Protein AF-A0A523QXL8-F1 (afdb_monomer)

Solvent-accessible surface area (backbone atoms only — not comparable to full-atom values): 12161 Å² total; per-residue (Å²): 139,80,82,87,78,83,89,80,82,95,79,88,85,73,85,76,73,76,76,74,74,57,51,59,42,66,48,9,53,50,6,25,52,40,13,51,47,36,68,72,41,82,85,56,37,85,66,38,29,63,51,10,34,53,39,6,51,54,28,43,56,54,37,76,75,33,94,58,40,40,46,66,70,40,9,52,49,4,31,51,45,14,50,53,55,58,59,48,50,63,57,52,45,67,57,47,50,62,50,51,52,51,52,50,52,53,52,34,50,49,48,46,55,51,50,49,51,52,52,48,52,40,45,53,55,47,14,76,57,32,87,71,29,44,69,60,41,64,77,36,60,34,87,84,65,53,38,51,58,74,64,46,72,94,79,54,53,15,70,73,78,73,42,75,48,50,74,42,61,45,61,73,87,55,73,80,70,93,62,64,71,74,43,78,26,57,48,37,29,35,42,36,43,31,73,35,77,51,39,40,42,40,34,13,24,92,83,34,24,27,35,89,64,69,49,62,65,86,129

Mean predicted aligned error: 13.45 Å

Sequence (219 aa):
MGNEAVEKNPGEMESQSQTVKAKTSGLAIAGFVCGLIGFILPFPFIFLGPVAIILSIIALVQINKNENVKGLGFGIAGLILGCISFLMIPILAAIAIPNFISMRIRAKEASVKSDMHVVQLCMEDWSTMADWRYPTSINDRTPTGTIFSELLPGNMANPFTNEPLNIRFMDVSEPFPSEYDEISIMPGDIYIFCDEIDYTILAGGRNGKSLELHLTSGY

pLDDT: mean 78.07, std 15.41, range [27.94, 94.69]

Radius of gyration: 39.43 Å; Cα contacts (8 Å, |Δi|>4): 313; chains: 1; bounding box: 101×53×119 Å

Secondary structure (DSSP, 8-state):
------------S---------EE-HHHHHHHHHHHHHHH-SSSHHHHHHHHHHHHHHHHHHHHH-TTEE-HHHHHHHHHHHHHHHHHHHHHHHHHHHHHHHHHHHHHHHHHHHHHHHHHHHHHHHHHHTTT---SSTT-B-TT--BHHHHS-TT-B-TTT-SBP-EEEPPTTSPPPS-STT-B--TT-EEEEE-SS-EEEEEB-TTSBB-S--EE---

Nearest PDB structures (foldseek):
  6sl2-assembly1_A  TM=3.246E-01  e=6.834E+00  Entamoeba histolytica

Structure (mmCIF, N/CA/C/O backbone):
data_AF-A0A523QXL8-F1
#
_entry.id   AF-A0A523QXL8-F1
#
loop_
_atom_site.group_PDB
_atom_site.id
_atom_site.type_symbol
_atom_site.label_atom_id
_atom_site.label_alt_id
_atom_site.label_comp_id
_atom_site.label_asym_id
_atom_site.label_entity_id
_atom_site.label_seq_id
_atom_site.pdbx_PDB_ins_code
_atom_site.Cartn_x
_atom_site.Cartn_y
_atom_site.Cartn_z
_atom_site.occupancy
_atom_site.B_iso_or_equiv
_atom_site.auth_seq_id
_atom_site.auth_comp_id
_atom_site.auth_asym_id
_atom_site.auth_atom_id
_atom_site.pdbx_PDB_model_num
ATOM 1 N N . MET A 1 1 ? -74.537 -36.605 85.257 1.00 43.78 1 MET A N 1
ATOM 2 C CA . MET A 1 1 ? -7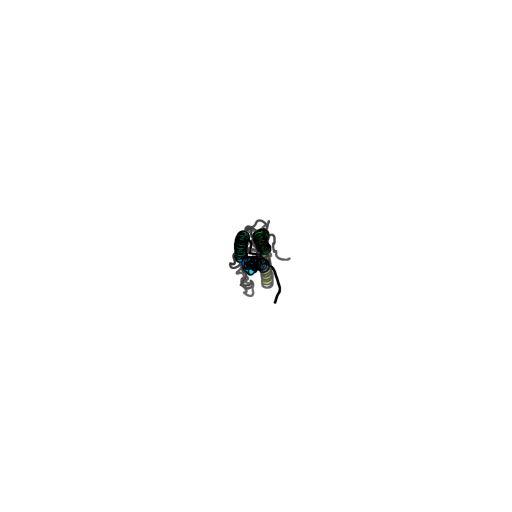3.215 -37.207 84.987 1.00 43.78 1 MET A CA 1
ATOM 3 C C . MET A 1 1 ? -72.686 -36.440 83.794 1.00 43.78 1 MET A C 1
ATOM 5 O O . MET A 1 1 ? -73.169 -36.651 82.701 1.00 43.78 1 MET A O 1
ATOM 9 N N . GLY A 1 2 ? -71.956 -35.357 83.957 1.00 43.16 2 GLY A N 1
ATOM 10 C CA . GLY A 1 2 ? -70.805 -35.201 84.823 1.00 43.16 2 GLY A CA 1
ATOM 11 C C . GLY A 1 2 ? -69.686 -34.740 83.895 1.00 43.16 2 GLY A C 1
ATOM 12 O O . GLY A 1 2 ? -69.450 -35.395 82.885 1.00 43.16 2 GLY A O 1
ATOM 13 N N . ASN A 1 3 ? -69.048 -33.645 84.301 1.00 35.34 3 ASN A N 1
ATOM 14 C CA . ASN A 1 3 ? -67.672 -33.273 83.982 1.00 35.34 3 ASN A CA 1
ATOM 15 C C . ASN A 1 3 ? -67.533 -32.418 82.706 1.00 35.34 3 ASN A C 1
ATOM 17 O O . ASN A 1 3 ? -67.873 -32.851 81.614 1.00 35.34 3 ASN A O 1
ATOM 21 N N . GLU A 1 4 ? -67.302 -31.107 82.870 1.00 47.25 4 GLU A N 1
ATOM 22 C CA . GLU A 1 4 ? -65.969 -30.450 82.927 1.00 47.25 4 GLU A CA 1
ATOM 23 C C . GLU A 1 4 ? -65.506 -30.104 81.496 1.00 47.25 4 GLU A C 1
ATOM 25 O O . GLU A 1 4 ? -65.635 -30.916 80.597 1.00 47.25 4 GLU A O 1
ATOM 30 N N . ALA A 1 5 ? -64.957 -28.947 81.147 1.00 45.19 5 ALA A N 1
ATOM 31 C CA . ALA A 1 5 ? -64.558 -27.753 81.869 1.00 45.19 5 ALA A CA 1
ATOM 32 C C . ALA A 1 5 ? -64.151 -26.701 80.804 1.00 45.19 5 ALA A C 1
ATOM 34 O O . ALA A 1 5 ? -63.593 -27.054 79.772 1.00 45.19 5 ALA A O 1
ATOM 35 N N . VAL A 1 6 ? -64.399 -25.425 81.111 1.00 47.06 6 VAL A N 1
ATOM 36 C CA . VAL A 1 6 ? -63.472 -24.293 80.899 1.00 47.06 6 VAL A CA 1
ATOM 37 C C . VAL A 1 6 ? -63.073 -23.926 79.454 1.00 47.06 6 VAL A C 1
ATOM 39 O O . VAL A 1 6 ? -62.153 -24.467 78.853 1.00 47.06 6 VAL A O 1
ATOM 42 N N . GLU A 1 7 ? -63.768 -22.900 78.956 1.00 55.28 7 GLU A N 1
ATOM 43 C CA . GLU A 1 7 ? -63.220 -21.623 78.463 1.00 55.28 7 GLU A CA 1
ATOM 44 C C . GLU A 1 7 ? -61.773 -21.592 77.922 1.00 55.28 7 GLU A C 1
ATOM 46 O O . GLU A 1 7 ? -60.799 -21.671 78.673 1.00 55.28 7 GLU A O 1
ATOM 51 N N . LYS A 1 8 ? -61.630 -21.257 76.631 1.00 38.56 8 LYS A N 1
ATOM 52 C CA . LYS A 1 8 ? -60.558 -20.357 76.188 1.00 38.56 8 LYS A CA 1
ATOM 53 C C . LYS A 1 8 ? -60.937 -19.564 74.931 1.00 38.56 8 LYS A C 1
ATOM 55 O O . LYS A 1 8 ? -61.518 -20.087 73.989 1.00 38.56 8 LYS A O 1
ATOM 60 N N . ASN A 1 9 ? -60.595 -18.284 75.020 1.00 48.56 9 ASN A N 1
ATOM 61 C CA . ASN A 1 9 ? -60.774 -17.143 74.118 1.00 48.56 9 ASN A CA 1
ATOM 62 C C . ASN A 1 9 ? -60.400 -17.388 72.631 1.00 48.56 9 ASN A C 1
ATOM 64 O O . ASN A 1 9 ? -59.596 -18.277 72.347 1.00 48.56 9 ASN A O 1
ATOM 68 N N . PRO A 1 10 ? -60.900 -16.550 71.695 1.00 53.34 10 PRO A N 1
ATOM 69 C CA . PRO A 1 10 ? -60.681 -16.666 70.265 1.00 53.34 10 PRO A CA 1
ATOM 70 C C . PRO A 1 10 ? -59.323 -16.070 69.887 1.00 53.34 10 PRO A C 1
ATOM 72 O O . PRO A 1 10 ? -59.055 -14.884 70.078 1.00 53.34 10 PRO A O 1
ATOM 75 N N . GLY A 1 11 ? -58.465 -16.898 69.316 1.00 46.03 11 GLY A N 1
ATOM 76 C CA . GLY A 1 11 ? -57.200 -16.482 68.742 1.00 46.03 11 GLY A CA 1
ATOM 77 C C . GLY A 1 11 ? -56.584 -17.655 68.003 1.00 46.03 11 GLY A C 1
ATOM 78 O O . GLY A 1 11 ? -56.612 -18.768 68.510 1.00 46.03 11 GLY A O 1
ATOM 79 N N . GLU A 1 12 ? -56.027 -17.364 66.828 1.00 42.72 12 GLU A N 1
ATOM 80 C CA . GLU A 1 12 ? -55.172 -18.253 66.028 1.00 42.72 12 GLU A CA 1
ATOM 81 C C . GLU A 1 12 ? -55.901 -19.226 65.083 1.00 42.72 12 GLU A C 1
ATOM 83 O O . GLU A 1 12 ? -55.857 -20.442 65.224 1.00 42.72 12 GLU A O 1
ATOM 88 N N . MET A 1 13 ? -56.482 -18.675 64.011 1.00 40.31 13 MET A N 1
ATOM 89 C CA . MET A 1 13 ? -56.480 -19.352 62.710 1.00 40.31 13 MET A CA 1
ATOM 90 C C . MET A 1 13 ? -55.768 -18.463 61.689 1.00 40.31 13 MET A C 1
ATOM 92 O O . MET A 1 13 ? -56.321 -17.506 61.159 1.00 40.31 13 MET A O 1
ATOM 96 N N . GLU A 1 14 ? -54.496 -18.802 61.494 1.00 34.97 14 GLU A N 1
ATOM 97 C CA . GLU A 1 14 ? -53.779 -18.746 60.220 1.00 34.97 14 GLU A CA 1
ATOM 98 C C . GLU A 1 14 ? -53.693 -17.377 59.532 1.00 34.97 14 GLU A C 1
ATOM 100 O O . GLU A 1 14 ? -54.340 -17.083 58.528 1.00 34.97 14 GLU A O 1
ATOM 105 N N . SER A 1 15 ? -52.721 -16.586 59.994 1.00 33.22 15 SER A N 1
ATOM 106 C CA . SER A 1 15 ? -51.952 -15.747 59.078 1.00 33.22 15 SER A CA 1
ATOM 107 C C . SER A 1 15 ? -51.304 -16.662 58.034 1.00 33.22 15 SER A C 1
ATOM 109 O O . SER A 1 15 ? -50.228 -17.225 58.253 1.00 33.22 15 SER A O 1
ATOM 111 N N . GLN A 1 16 ? -51.973 -16.843 56.895 1.00 27.94 16 GLN A N 1
ATOM 112 C CA . GLN A 1 16 ? -51.315 -17.272 55.670 1.00 27.94 16 GLN A CA 1
ATOM 113 C C . GLN A 1 16 ? -50.333 -16.167 55.284 1.00 27.94 16 GLN A C 1
ATOM 115 O O . GLN A 1 16 ? -50.649 -15.246 54.532 1.00 27.94 16 GLN A O 1
ATOM 120 N N . SER A 1 17 ? -49.130 -16.257 55.852 1.00 37.12 17 SER A N 1
ATOM 121 C CA . SER A 1 17 ? -47.943 -15.569 55.378 1.00 37.12 17 SER A CA 1
ATOM 122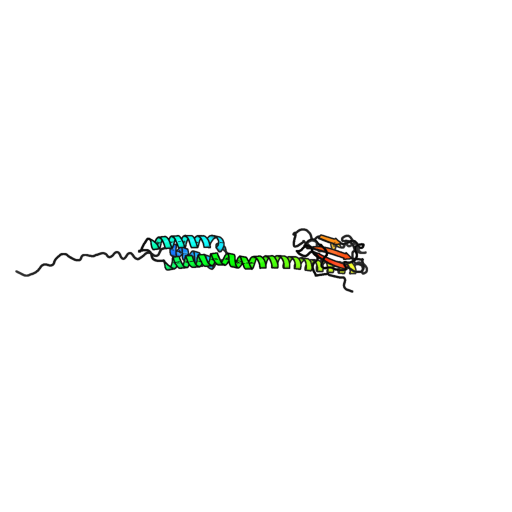 C C . SER A 1 17 ? -47.816 -15.873 53.892 1.00 37.12 17 SER A C 1
ATOM 124 O O . SER A 1 17 ? -47.407 -16.965 53.488 1.00 37.12 17 SER A O 1
ATOM 126 N N . GLN A 1 18 ? -48.215 -14.910 53.062 1.00 36.19 18 GLN A N 1
ATOM 127 C CA . GLN A 1 18 ? -47.809 -14.875 51.674 1.00 36.19 18 GLN A CA 1
ATOM 128 C C . GLN A 1 18 ? -46.286 -14.895 51.678 1.00 36.19 18 GLN A C 1
ATOM 130 O O . GLN A 1 18 ? -45.629 -13.868 51.837 1.00 36.19 18 GLN A O 1
ATOM 135 N N . THR A 1 19 ? -45.699 -16.070 51.475 1.00 40.47 19 THR A N 1
ATOM 136 C CA . THR A 1 19 ? -44.307 -16.128 51.064 1.00 40.47 19 THR A CA 1
ATOM 137 C C . THR A 1 19 ? -44.316 -15.701 49.603 1.00 40.47 19 THR A C 1
ATOM 139 O O . THR A 1 19 ? -44.355 -16.535 48.698 1.00 40.47 19 THR A O 1
ATOM 142 N N . VAL A 1 20 ? -44.368 -14.388 49.351 1.00 47.44 20 VAL A N 1
ATOM 143 C CA . VAL A 1 20 ? -44.102 -13.830 48.026 1.00 47.44 20 VAL A CA 1
ATOM 144 C C . VAL A 1 20 ? -42.660 -14.212 47.729 1.00 47.44 20 VAL A C 1
ATOM 146 O O . VAL A 1 20 ? -41.708 -13.557 48.148 1.00 47.44 20 VAL A O 1
ATOM 149 N N . LYS A 1 21 ? -42.483 -15.365 47.082 1.00 42.78 21 LYS A N 1
ATOM 150 C CA . LYS A 1 21 ? -41.195 -15.844 46.601 1.00 42.78 21 LYS A CA 1
ATOM 151 C C . LYS A 1 21 ? -40.700 -14.779 45.635 1.00 42.78 21 LYS A C 1
ATOM 153 O O . LYS A 1 21 ? -41.181 -14.700 44.508 1.00 42.78 21 LYS A O 1
ATOM 158 N N . ALA A 1 22 ? -39.810 -13.922 46.125 1.00 51.47 22 ALA A N 1
ATOM 159 C CA . ALA A 1 22 ? -39.341 -12.754 45.402 1.00 51.47 22 ALA A CA 1
ATOM 160 C C . ALA A 1 22 ? -38.895 -13.158 43.990 1.00 51.47 22 ALA A C 1
ATOM 162 O O . ALA A 1 22 ? -37.970 -13.958 43.817 1.00 51.47 22 ALA A O 1
ATOM 163 N N . LYS A 1 23 ? -39.617 -12.663 42.985 1.00 56.53 23 LYS A N 1
ATOM 164 C CA . LYS A 1 23 ? -39.439 -13.043 41.584 1.00 56.53 23 LYS A CA 1
ATOM 165 C C . LYS A 1 23 ? -38.248 -12.258 41.045 1.00 56.53 23 LYS A C 1
ATOM 167 O O . LYS A 1 23 ? -38.267 -11.030 41.044 1.00 56.53 23 LYS A O 1
ATOM 172 N N . THR A 1 24 ? -37.184 -12.943 40.632 1.00 57.44 24 THR A N 1
ATOM 173 C CA . THR A 1 24 ? -36.014 -12.286 40.034 1.00 57.44 24 THR A CA 1
ATOM 174 C C . THR A 1 24 ? -36.406 -11.683 38.684 1.00 57.44 24 THR A C 1
ATOM 176 O O . THR A 1 24 ? -37.045 -12.361 37.876 1.00 57.44 24 THR A O 1
ATOM 179 N N . SER A 1 25 ? -36.062 -10.418 38.430 1.00 61.75 25 SER A N 1
ATOM 180 C CA . SER A 1 25 ? -36.428 -9.745 37.177 1.00 61.75 25 SER A CA 1
ATOM 181 C C . SER A 1 25 ? -35.750 -10.421 35.985 1.00 61.75 25 SER A C 1
ATOM 183 O O . SER A 1 25 ? -34.527 -10.371 35.847 1.00 61.75 25 SER A O 1
ATOM 185 N N . GLY A 1 26 ? -36.545 -11.009 35.085 1.00 73.88 26 GLY A N 1
ATOM 186 C CA . GLY A 1 26 ? -36.049 -11.544 33.812 1.00 73.88 26 GLY A CA 1
ATOM 187 C C . GLY A 1 26 ? -35.362 -10.477 32.953 1.00 73.88 26 GLY A C 1
ATOM 188 O O . GLY 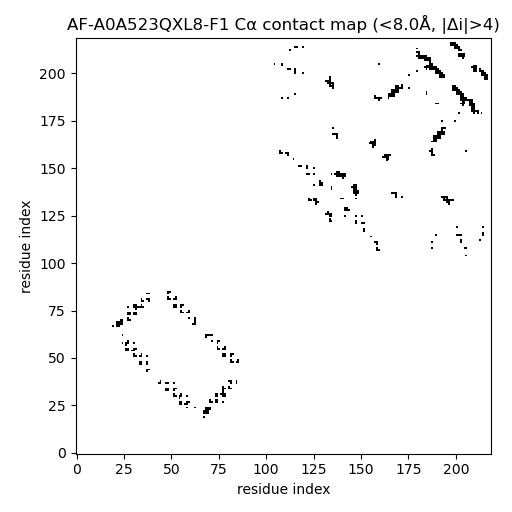A 1 26 ? -34.468 -10.800 32.178 1.00 73.88 26 GLY A O 1
ATOM 189 N N . LEU A 1 27 ? -35.701 -9.199 33.161 1.00 69.69 27 LEU A N 1
ATOM 190 C CA . LEU A 1 27 ? -35.061 -8.066 32.497 1.00 69.69 27 LEU A CA 1
ATOM 191 C C . LEU A 1 27 ? -33.611 -7.861 32.968 1.00 69.69 27 LEU A C 1
ATOM 193 O O . LEU A 1 27 ? -32.746 -7.537 32.161 1.00 69.69 27 LEU A O 1
ATOM 197 N N . ALA A 1 28 ? -33.326 -8.106 34.253 1.00 68.81 28 ALA A N 1
ATOM 198 C CA . ALA A 1 28 ? -31.968 -8.020 34.798 1.00 68.81 28 ALA A CA 1
ATOM 199 C C . ALA A 1 28 ? -31.068 -9.146 34.264 1.00 68.81 28 ALA A C 1
ATOM 201 O O . ALA A 1 28 ? -29.902 -8.917 33.951 1.00 68.81 28 ALA A O 1
ATOM 202 N N . ILE A 1 29 ? -31.626 -10.350 34.108 1.00 75.62 29 ILE A N 1
ATOM 203 C CA . ILE A 1 29 ? -30.922 -11.495 33.514 1.00 75.62 29 ILE A CA 1
ATOM 204 C C . ILE A 1 29 ? -30.692 -11.253 32.017 1.00 75.62 29 ILE A C 1
ATOM 206 O O . ILE A 1 29 ? -29.590 -11.484 31.527 1.00 75.62 29 ILE A O 1
ATOM 210 N N . ALA A 1 30 ? -31.688 -10.725 31.298 1.00 75.00 30 ALA A N 1
ATOM 211 C CA . ALA A 1 30 ? -31.554 -10.379 29.885 1.00 75.00 30 ALA A CA 1
ATOM 212 C C . ALA A 1 30 ? -30.483 -9.300 29.652 1.00 75.00 30 ALA A C 1
ATOM 214 O O . ALA A 1 30 ? -29.671 -9.449 28.744 1.00 75.00 30 ALA A O 1
ATOM 215 N N . GLY A 1 31 ? -30.425 -8.261 30.495 1.00 68.25 31 GLY A N 1
ATOM 216 C CA . GLY A 1 31 ? -29.379 -7.234 30.439 1.00 68.25 31 GLY A CA 1
ATOM 217 C C . GLY A 1 31 ? -27.975 -7.802 30.669 1.00 68.25 31 GLY A C 1
ATOM 218 O O . GLY A 1 31 ? -27.055 -7.495 29.914 1.00 68.25 31 GLY A O 1
ATOM 219 N N . PHE A 1 32 ? -27.822 -8.703 31.645 1.00 72.31 32 PHE A N 1
ATOM 220 C CA . PHE A 1 32 ? -26.551 -9.377 31.919 1.00 72.31 32 PHE A CA 1
ATOM 221 C C . PHE A 1 32 ? -26.100 -10.286 30.768 1.00 72.31 32 PHE A C 1
ATOM 223 O O . PHE A 1 32 ? -24.962 -10.189 30.317 1.00 72.31 32 PHE A O 1
ATOM 230 N N . VAL A 1 33 ? -26.990 -11.143 30.259 1.00 76.88 33 VAL A N 1
ATOM 231 C CA . VAL A 1 33 ? -26.674 -12.069 29.158 1.00 76.88 33 VAL A CA 1
ATOM 232 C C . VAL A 1 33 ? -26.374 -11.299 27.869 1.00 76.88 33 VAL A C 1
ATOM 234 O O . VAL A 1 33 ? -25.426 -11.634 27.166 1.00 76.88 33 VAL A O 1
ATOM 237 N N . CYS A 1 34 ? -27.120 -10.228 27.594 1.00 71.62 34 CYS A N 1
ATOM 238 C CA . CYS A 1 34 ? -26.882 -9.337 26.460 1.00 71.62 34 CYS A CA 1
ATOM 239 C C . CYS A 1 34 ? -25.519 -8.630 26.563 1.00 71.62 34 CYS A C 1
ATOM 241 O O . CYS A 1 34 ? -24.768 -8.614 25.591 1.00 71.62 34 CYS A O 1
ATOM 243 N N . GLY A 1 35 ? -25.153 -8.123 27.747 1.00 66.56 35 GLY A N 1
ATOM 244 C CA . GLY A 1 35 ? -23.838 -7.521 27.996 1.00 66.56 35 GLY A CA 1
ATOM 245 C C . GLY A 1 35 ? -22.680 -8.521 27.905 1.00 66.56 35 GLY A C 1
ATOM 246 O O . GLY A 1 35 ? -21.630 -8.193 27.365 1.00 66.56 35 GLY A O 1
ATOM 247 N N . LEU A 1 36 ? -22.875 -9.758 28.369 1.00 76.56 36 LEU A N 1
ATOM 248 C CA . LEU A 1 36 ? -21.873 -10.825 28.286 1.00 76.56 36 LEU A CA 1
ATOM 249 C C . LEU A 1 36 ? -21.646 -11.293 26.841 1.00 76.56 36 LEU A C 1
ATOM 251 O O . LEU A 1 36 ? -20.506 -11.413 26.399 1.00 76.56 36 LEU A O 1
ATOM 255 N N . ILE A 1 37 ? -22.725 -11.517 26.086 1.00 73.38 37 ILE A N 1
ATOM 256 C CA . ILE A 1 37 ? -22.655 -11.860 24.658 1.00 73.38 37 ILE A CA 1
ATOM 257 C C . ILE A 1 37 ? -22.051 -10.697 23.867 1.00 73.38 37 ILE A C 1
ATOM 259 O O . ILE A 1 37 ? -21.183 -10.917 23.025 1.00 73.38 37 ILE A O 1
ATOM 263 N N . GLY A 1 38 ? -22.450 -9.467 24.190 1.00 65.06 38 GLY A N 1
ATOM 264 C CA . GLY A 1 38 ? -21.884 -8.251 23.621 1.00 65.06 38 GLY A CA 1
ATOM 265 C C . GLY A 1 38 ? -20.409 -8.029 23.951 1.00 65.06 38 GLY A C 1
ATOM 266 O O . GLY A 1 38 ? -19.794 -7.249 23.250 1.00 65.06 38 GLY A O 1
ATOM 267 N N . PHE A 1 39 ? -19.842 -8.699 24.962 1.00 67.25 39 PHE A N 1
ATOM 268 C CA . PHE A 1 39 ? -18.411 -8.656 25.297 1.00 67.25 39 PHE A CA 1
ATOM 269 C C . PHE A 1 39 ? -17.606 -9.797 24.645 1.00 67.25 39 PHE A C 1
ATOM 271 O O . PHE A 1 39 ? -16.418 -9.643 24.375 1.00 67.25 39 PHE A O 1
ATOM 278 N N . ILE A 1 40 ? -18.231 -10.950 24.387 1.00 71.25 40 ILE A N 1
ATOM 279 C CA . ILE A 1 40 ? -17.554 -12.157 23.878 1.00 71.25 40 ILE A CA 1
ATOM 280 C C . ILE A 1 40 ? -17.635 -12.293 22.349 1.00 71.25 40 ILE A C 1
ATOM 282 O O . ILE A 1 40 ? -16.704 -12.819 21.741 1.00 71.25 40 ILE A O 1
ATOM 286 N N . LEU A 1 41 ? -18.719 -11.846 21.704 1.00 68.75 41 LEU A N 1
ATOM 287 C CA . LEU A 1 41 ? -18.930 -12.045 20.263 1.00 68.75 41 LEU A CA 1
ATOM 288 C C . LEU A 1 41 ? -18.698 -10.752 19.467 1.00 68.75 41 LEU A C 1
ATOM 290 O O . LEU A 1 41 ? -19.496 -9.838 19.631 1.00 68.75 41 LEU A O 1
ATOM 294 N N . PRO A 1 42 ? -17.702 -10.676 18.554 1.00 60.44 42 PRO A N 1
ATOM 295 C CA . PRO A 1 42 ? -17.277 -9.439 17.876 1.00 60.44 42 PRO A CA 1
ATOM 296 C C . PRO A 1 42 ? -18.308 -8.837 16.902 1.00 60.44 42 PRO A C 1
ATOM 298 O O . PRO A 1 42 ? -18.267 -7.644 16.618 1.00 60.44 42 PRO A O 1
ATOM 301 N N . PHE A 1 43 ? -19.248 -9.637 16.392 1.00 61.44 43 PHE A N 1
ATOM 302 C CA . PHE A 1 43 ? -20.133 -9.240 15.288 1.00 61.44 43 PHE A CA 1
ATOM 303 C C . PHE A 1 43 ? -21.329 -8.334 15.673 1.00 61.44 43 PHE A C 1
ATOM 305 O O . PHE A 1 43 ? -21.628 -7.416 14.912 1.00 61.44 43 PHE A O 1
ATOM 312 N N . PRO A 1 44 ? -22.018 -8.512 16.824 1.00 60.88 44 PRO A N 1
ATOM 313 C CA . PRO A 1 44 ? -23.115 -7.619 17.231 1.00 60.88 44 PRO A CA 1
ATOM 314 C C . PRO A 1 44 ? -22.704 -6.390 18.080 1.00 60.88 44 PRO A C 1
ATOM 316 O O . PRO A 1 44 ? -23.584 -5.645 18.518 1.00 60.88 44 PRO A O 1
ATOM 319 N N . PHE A 1 45 ? -21.406 -6.130 18.300 1.00 60.69 45 PHE A N 1
ATOM 320 C CA . PHE A 1 45 ? -20.899 -5.113 19.249 1.00 60.69 45 PHE A CA 1
ATOM 321 C C . PHE A 1 45 ? -21.460 -3.691 19.066 1.00 60.69 45 PHE A C 1
ATOM 323 O O . PHE A 1 45 ? -21.708 -3.005 20.056 1.00 60.69 45 PHE A O 1
ATOM 330 N N . ILE A 1 46 ? -21.682 -3.238 17.825 1.00 64.62 46 ILE A N 1
ATOM 331 C CA . ILE A 1 46 ? -22.101 -1.851 17.550 1.00 64.62 46 ILE A CA 1
ATOM 332 C C . ILE A 1 46 ? -23.550 -1.565 17.978 1.00 64.62 46 ILE A C 1
ATOM 334 O O . ILE A 1 46 ? -23.838 -0.471 18.459 1.00 64.62 46 ILE A O 1
ATOM 338 N N . PHE A 1 47 ? -24.461 -2.533 17.840 1.00 68.19 47 PHE A N 1
ATOM 339 C CA . PHE A 1 47 ? -25.886 -2.332 18.137 1.00 68.19 47 PHE A CA 1
ATOM 340 C C . PHE A 1 47 ? -26.289 -2.886 19.505 1.00 68.19 47 PHE A C 1
ATOM 342 O O . PHE A 1 47 ? -27.192 -2.355 20.150 1.00 68.19 47 PHE A O 1
ATOM 349 N N . LEU A 1 48 ? -25.614 -3.937 19.975 1.00 69.00 48 LEU A N 1
ATOM 350 C CA . LEU A 1 48 ? -26.011 -4.656 21.181 1.00 69.00 48 LEU A CA 1
ATOM 351 C C . LEU A 1 48 ? -25.533 -3.971 22.470 1.00 69.00 48 LEU A C 1
ATOM 353 O O . LEU A 1 48 ? -26.237 -4.020 23.474 1.00 69.00 48 LEU A O 1
ATOM 357 N N . GLY A 1 49 ? -24.392 -3.271 22.435 1.00 69.88 49 GLY A N 1
ATOM 358 C CA . GLY A 1 49 ? -23.866 -2.518 23.582 1.00 69.88 49 GLY A CA 1
ATOM 359 C C . GLY A 1 49 ? -24.839 -1.448 24.102 1.00 69.88 49 GLY A C 1
ATOM 360 O O . GLY A 1 49 ? -25.222 -1.497 25.273 1.00 69.88 49 GLY A O 1
ATOM 361 N N . PRO A 1 50 ? -25.326 -0.530 23.245 1.00 77.00 50 PRO A N 1
ATOM 362 C CA . PRO A 1 50 ? -26.332 0.457 23.639 1.00 77.00 50 PRO A CA 1
ATOM 363 C C . PRO A 1 50 ? -27.634 -0.181 24.150 1.00 77.00 50 PRO A C 1
ATOM 365 O O . PRO A 1 50 ? -28.193 0.267 25.151 1.00 77.00 50 PRO A O 1
ATOM 368 N N . VAL A 1 51 ? -28.096 -1.268 23.520 1.00 75.94 51 VAL A N 1
ATOM 369 C CA . VAL A 1 51 ? -29.314 -1.991 23.933 1.00 75.94 51 VAL A CA 1
ATOM 370 C C . VAL A 1 51 ? -29.137 -2.661 25.301 1.00 75.94 51 VAL A C 1
ATOM 372 O O . VAL A 1 51 ? -30.043 -2.596 26.133 1.00 75.94 51 VAL A O 1
ATOM 375 N N . ALA A 1 52 ? -27.972 -3.251 25.580 1.00 72.38 52 ALA A N 1
ATOM 376 C CA . ALA A 1 52 ? -27.651 -3.851 26.874 1.00 72.38 52 ALA A CA 1
ATOM 377 C C .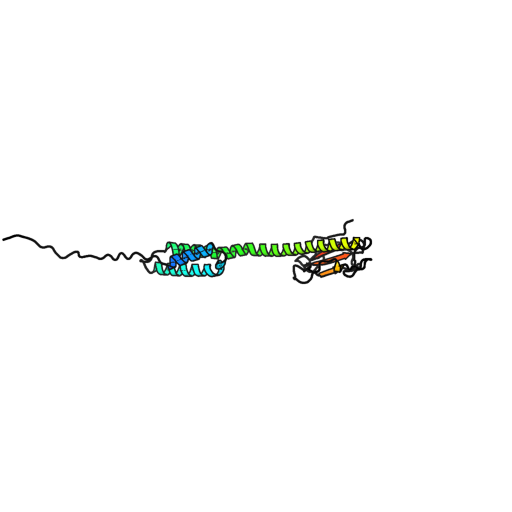 ALA A 1 52 ? -27.644 -2.810 28.005 1.00 72.38 52 ALA A C 1
ATOM 379 O O . ALA A 1 52 ? -28.161 -3.081 29.093 1.00 72.38 52 ALA A O 1
ATOM 380 N N . ILE A 1 53 ? -27.128 -1.606 27.737 1.00 78.06 53 ILE A N 1
ATOM 381 C CA . ILE A 1 53 ? -27.151 -0.480 28.681 1.00 78.06 53 ILE A CA 1
ATOM 382 C C . ILE A 1 53 ? -28.600 -0.068 28.972 1.00 78.06 53 ILE A C 1
ATOM 384 O O . ILE A 1 53 ? -28.992 0.008 30.136 1.00 78.06 53 ILE A O 1
ATOM 388 N N . ILE A 1 54 ? -29.426 0.117 27.936 1.00 82.50 54 ILE A N 1
ATOM 389 C CA . ILE A 1 54 ? -30.835 0.521 28.084 1.00 82.50 54 ILE A CA 1
ATOM 390 C C . ILE A 1 54 ? -31.634 -0.524 28.880 1.00 82.50 54 ILE A C 1
ATOM 392 O O . ILE A 1 54 ? -32.331 -0.171 29.833 1.00 82.50 54 ILE A O 1
ATOM 396 N N . LEU A 1 55 ? -31.506 -1.813 28.545 1.00 78.25 55 LEU A N 1
ATOM 397 C CA . LEU A 1 55 ? -32.200 -2.895 29.254 1.00 78.25 55 LEU A CA 1
ATOM 398 C C . LEU A 1 55 ? -31.754 -3.007 30.718 1.00 78.25 55 LEU A C 1
ATOM 400 O O . LEU A 1 55 ? -32.589 -3.224 31.599 1.00 78.25 55 LEU A O 1
ATOM 404 N N . SER A 1 56 ? -30.465 -2.795 30.991 1.00 78.38 56 SER A N 1
ATOM 405 C CA . SER A 1 56 ? -29.925 -2.803 32.353 1.00 78.38 56 SER A CA 1
ATOM 406 C C . SER A 1 56 ? -30.430 -1.612 33.179 1.00 78.38 56 SER A C 1
ATOM 408 O O . SER A 1 56 ? -30.812 -1.798 34.334 1.00 78.38 56 SER A O 1
ATOM 410 N N . ILE A 1 57 ? -30.535 -0.411 32.593 1.00 80.19 57 ILE A N 1
ATOM 411 C CA . ILE A 1 57 ? -31.106 0.777 33.258 1.00 80.19 57 ILE A CA 1
ATOM 412 C C . ILE A 1 57 ? -32.581 0.546 33.611 1.00 80.19 57 ILE A C 1
ATOM 414 O O . ILE A 1 57 ? -32.984 0.786 34.750 1.00 80.19 57 ILE A O 1
ATOM 418 N N . ILE A 1 58 ? -33.389 0.031 32.676 1.00 80.81 58 ILE A N 1
ATOM 419 C CA . ILE A 1 58 ? -34.816 -0.241 32.926 1.00 80.81 58 ILE A CA 1
ATOM 420 C C . ILE A 1 58 ? -34.980 -1.305 34.023 1.00 80.81 58 ILE A C 1
ATOM 422 O O . ILE A 1 58 ? -35.840 -1.163 34.896 1.00 80.81 58 ILE A O 1
ATOM 426 N N . ALA A 1 59 ? -34.135 -2.341 34.026 1.00 74.56 59 ALA A N 1
ATOM 427 C CA . ALA A 1 59 ? -34.151 -3.378 35.053 1.00 74.56 59 ALA A CA 1
ATOM 428 C C . ALA A 1 59 ? -33.836 -2.811 36.447 1.00 74.56 59 ALA A C 1
ATOM 430 O O . ALA A 1 59 ? -34.531 -3.136 37.410 1.00 74.56 59 ALA A O 1
ATOM 431 N N . LEU A 1 60 ? -32.842 -1.923 36.553 1.00 73.88 60 LEU A N 1
ATOM 432 C CA . LEU A 1 60 ? -32.474 -1.270 37.812 1.00 73.88 60 LEU A CA 1
ATOM 433 C C . LEU A 1 60 ? -33.573 -0.327 38.321 1.00 73.88 60 LEU A C 1
ATOM 435 O O . LEU A 1 60 ? -33.879 -0.341 39.512 1.00 73.88 60 LEU A O 1
ATOM 439 N N . VAL A 1 61 ? -34.231 0.425 37.432 1.00 78.94 61 VAL A N 1
ATOM 440 C CA . VAL A 1 61 ? -35.362 1.299 37.795 1.00 78.94 61 VAL A CA 1
ATOM 441 C C . VAL A 1 61 ? -36.563 0.492 38.308 1.00 78.94 61 VAL A C 1
ATOM 443 O O . VAL A 1 61 ? -37.209 0.907 39.271 1.00 78.94 61 VAL A O 1
ATOM 446 N N . GLN A 1 62 ? -36.859 -0.671 37.713 1.00 73.12 62 GLN A N 1
ATOM 447 C CA . GLN A 1 62 ? -37.949 -1.545 38.174 1.00 73.12 62 GLN A CA 1
ATOM 448 C C . GLN A 1 62 ? -37.654 -2.224 39.517 1.00 73.12 62 GLN A C 1
ATOM 450 O O . GLN A 1 62 ? -38.575 -2.384 40.318 1.00 73.12 62 GLN A O 1
ATOM 455 N N . ILE A 1 63 ? -36.398 -2.608 39.769 1.00 74.50 63 ILE A N 1
ATOM 456 C CA . ILE A 1 63 ? -35.969 -3.205 41.045 1.00 74.50 63 ILE A CA 1
ATOM 457 C C . ILE A 1 63 ? -35.981 -2.156 42.161 1.00 74.50 63 ILE A C 1
ATOM 459 O O . ILE A 1 63 ? -36.450 -2.441 43.255 1.00 74.50 63 ILE A O 1
ATOM 463 N N . ASN A 1 64 ? -35.548 -0.924 41.880 1.00 74.44 64 ASN A N 1
ATOM 464 C CA . ASN A 1 64 ? -35.553 0.155 42.871 1.00 74.44 64 ASN A CA 1
ATOM 465 C C . ASN A 1 64 ? -36.972 0.578 43.303 1.00 74.44 64 ASN A C 1
ATOM 467 O O . ASN A 1 64 ? -37.153 1.096 44.398 1.00 74.44 64 ASN A O 1
ATOM 471 N N . LYS A 1 65 ? -37.986 0.376 42.449 1.00 74.19 65 LYS A N 1
ATOM 472 C CA . LYS A 1 65 ? -39.388 0.714 42.757 1.00 74.19 65 LYS A CA 1
ATOM 473 C C . LYS A 1 65 ? -40.181 -0.408 43.433 1.00 74.19 65 LYS A C 1
ATOM 475 O O . LYS A 1 65 ? -41.205 -0.113 44.037 1.00 74.19 65 LYS A O 1
ATOM 480 N N . ASN A 1 66 ? -39.755 -1.667 43.325 1.00 67.81 66 ASN A N 1
ATOM 481 C CA . ASN A 1 66 ? -40.495 -2.818 43.846 1.00 67.81 66 ASN A CA 1
ATOM 482 C C . ASN A 1 66 ? -39.598 -3.671 44.753 1.00 67.81 66 ASN A C 1
ATOM 484 O O . ASN A 1 66 ? -38.767 -4.432 44.262 1.00 67.81 66 ASN A O 1
ATOM 488 N N . GLU A 1 67 ? -39.831 -3.628 46.067 1.00 63.59 67 GLU A N 1
ATOM 489 C CA . GLU A 1 67 ? -39.043 -4.362 47.078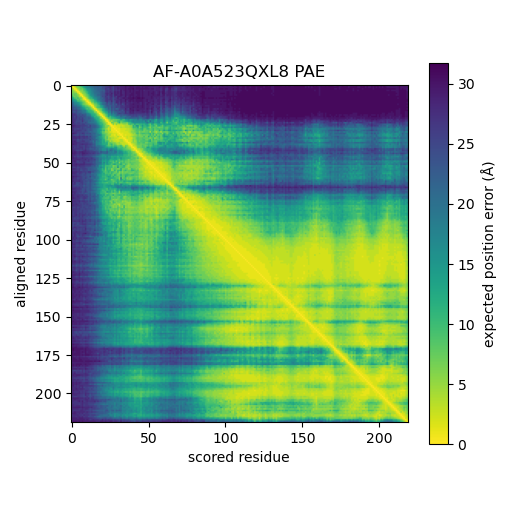 1.00 63.59 67 GLU A CA 1
ATOM 490 C C . GLU A 1 67 ? -39.106 -5.901 46.917 1.00 63.59 67 GLU A C 1
ATOM 492 O O . GLU A 1 67 ? -38.229 -6.634 47.369 1.00 63.59 67 GLU A O 1
ATOM 497 N N . ASN A 1 68 ? -40.108 -6.409 46.190 1.00 64.06 68 ASN A N 1
ATOM 498 C CA . ASN A 1 68 ? -40.325 -7.841 45.947 1.00 64.06 68 ASN A CA 1
ATOM 499 C C . ASN A 1 68 ? -39.546 -8.425 44.747 1.00 64.06 68 ASN A C 1
ATOM 501 O O . ASN A 1 68 ? -39.682 -9.617 44.446 1.00 64.06 68 ASN A O 1
ATOM 505 N N . VAL A 1 69 ? -38.749 -7.619 44.035 1.00 66.38 69 VAL A N 1
ATOM 506 C CA . VAL A 1 69 ? -38.035 -8.039 42.818 1.00 66.38 69 VAL A CA 1
ATOM 507 C C . VAL A 1 69 ? -36.540 -8.183 43.104 1.00 66.38 69 VAL A C 1
ATOM 509 O O . VAL A 1 69 ? -35.861 -7.227 43.462 1.00 66.38 69 VAL A O 1
ATOM 512 N N . LYS A 1 70 ? -35.994 -9.390 42.919 1.00 65.69 70 LYS A N 1
ATOM 513 C CA . LYS A 1 70 ? -34.554 -9.668 43.096 1.00 65.69 70 LYS A CA 1
ATOM 514 C C . LYS A 1 70 ? -33.795 -9.503 41.772 1.00 65.69 70 LYS A C 1
ATOM 516 O O . LYS A 1 70 ? -34.383 -9.606 40.698 1.00 65.69 70 LYS A O 1
ATOM 521 N N . GLY A 1 71 ? -32.480 -9.274 41.830 1.00 68.81 71 GLY A N 1
ATOM 522 C CA . GLY A 1 71 ? -31.625 -9.202 40.629 1.00 68.81 71 GLY A CA 1
ATOM 523 C C . GLY A 1 71 ? -30.797 -7.926 40.463 1.00 68.81 71 GLY A C 1
ATOM 524 O O . GLY A 1 71 ? -30.233 -7.720 39.391 1.00 68.81 71 GLY A O 1
ATOM 525 N N . LEU A 1 72 ? -30.688 -7.093 41.506 1.00 72.50 72 LEU A N 1
ATOM 526 C CA . LEU A 1 72 ? -29.916 -5.843 41.480 1.00 72.50 72 LEU A CA 1
ATOM 527 C C . LEU A 1 72 ? -28.467 -6.064 41.003 1.00 72.50 72 LEU A C 1
ATOM 529 O O . LEU A 1 72 ? -27.997 -5.359 40.116 1.00 72.50 72 LEU A O 1
ATOM 533 N N . GLY A 1 73 ? -27.794 -7.101 41.520 1.00 77.25 73 GLY A N 1
ATOM 534 C CA . GLY A 1 73 ? -26.420 -7.440 41.130 1.00 77.25 73 GLY A CA 1
ATOM 535 C C . GLY A 1 73 ? -26.264 -7.785 39.644 1.00 77.25 73 GLY A C 1
ATOM 536 O O . GLY A 1 73 ? -25.297 -7.356 39.025 1.00 77.25 73 GLY A O 1
ATOM 537 N N . PHE A 1 74 ? -27.240 -8.479 39.044 1.00 72.56 74 PHE A N 1
ATOM 538 C CA . PHE A 1 74 ? -27.215 -8.801 37.611 1.00 72.56 74 PHE A CA 1
ATOM 539 C C . PHE A 1 74 ? -27.430 -7.560 36.734 1.00 72.56 74 PHE A C 1
ATOM 541 O O . PHE A 1 74 ? -26.743 -7.407 35.727 1.00 72.56 74 PHE A O 1
ATOM 548 N N . GLY A 1 75 ? -28.315 -6.641 37.138 1.00 77.19 75 GLY A N 1
ATOM 549 C CA . GLY A 1 75 ? -28.508 -5.365 36.437 1.00 77.19 75 GLY A CA 1
ATOM 550 C C . GLY A 1 75 ? -27.275 -4.456 36.505 1.00 77.19 75 GLY A C 1
ATOM 551 O O . GLY A 1 75 ? -26.887 -3.870 35.497 1.00 77.19 75 GLY A O 1
ATOM 552 N N . ILE A 1 76 ? -26.615 -4.387 37.667 1.00 78.81 76 ILE A N 1
ATOM 553 C CA . ILE A 1 76 ? -25.367 -3.628 37.841 1.00 78.81 76 ILE A CA 1
ATOM 554 C C . ILE A 1 76 ? -24.240 -4.254 37.008 1.00 78.81 76 ILE A C 1
ATOM 556 O O . ILE A 1 76 ? -23.536 -3.538 36.300 1.00 78.81 76 ILE A O 1
ATOM 560 N N . ALA A 1 77 ? -24.092 -5.581 37.038 1.00 79.94 77 ALA A N 1
ATOM 561 C CA . ALA A 1 77 ? -23.070 -6.281 36.262 1.00 79.94 77 ALA A CA 1
ATOM 562 C C . ALA A 1 77 ? -23.257 -6.090 34.746 1.00 79.94 77 ALA A C 1
ATOM 564 O O . ALA A 1 77 ? -22.290 -5.790 34.051 1.00 79.94 77 ALA A O 1
ATOM 565 N N . GLY A 1 78 ? -24.494 -6.199 34.241 1.00 76.19 78 GLY A N 1
ATOM 566 C CA . GLY A 1 78 ? -24.814 -5.949 32.831 1.00 76.19 78 GLY A CA 1
ATOM 567 C C . GLY A 1 78 ? -24.510 -4.513 32.393 1.00 76.19 78 GLY A C 1
ATOM 568 O O . GLY A 1 78 ? -23.927 -4.305 31.329 1.00 76.19 78 GLY A O 1
ATOM 569 N N . LEU A 1 79 ? -24.817 -3.526 33.243 1.00 81.38 79 LEU A N 1
ATOM 570 C CA . LEU A 1 79 ? -24.493 -2.122 32.989 1.00 81.38 79 LEU A CA 1
ATOM 571 C C . LEU A 1 79 ? -22.976 -1.884 32.930 1.00 81.38 79 LEU A C 1
ATOM 573 O O . LEU A 1 79 ? -22.500 -1.236 32.001 1.00 81.38 79 LEU A O 1
ATOM 577 N N . ILE A 1 80 ? -22.211 -2.426 33.885 1.00 84.31 80 ILE A N 1
ATOM 578 C CA . ILE A 1 80 ? -20.748 -2.272 33.933 1.00 84.31 80 ILE A CA 1
ATOM 579 C C . ILE A 1 80 ? -20.090 -2.917 32.706 1.00 84.31 80 ILE A C 1
ATOM 581 O O . ILE A 1 80 ? -19.268 -2.272 32.055 1.00 84.31 80 ILE A O 1
ATOM 585 N N . LEU A 1 81 ? -20.473 -4.151 32.350 1.00 80.94 81 LEU A N 1
ATOM 586 C CA . LEU A 1 81 ? -19.963 -4.830 31.150 1.00 80.94 81 LEU A CA 1
ATOM 587 C C . LEU A 1 81 ? -20.286 -4.042 29.872 1.00 80.94 81 LEU A C 1
ATOM 589 O O . LEU A 1 81 ? -19.421 -3.901 29.005 1.00 80.94 81 LEU A O 1
ATOM 593 N N . GLY A 1 82 ? -21.499 -3.488 29.773 1.00 76.50 82 GLY A N 1
ATOM 594 C CA . GLY A 1 82 ? -21.902 -2.625 28.661 1.00 76.50 82 GLY A CA 1
ATOM 595 C C . GLY A 1 82 ? -21.053 -1.354 28.563 1.00 76.50 82 GLY A C 1
ATOM 596 O O . GLY A 1 82 ? -20.545 -1.038 27.488 1.00 76.50 82 GLY A O 1
ATOM 597 N N . CYS A 1 83 ? -20.830 -0.662 29.685 1.00 81.50 83 CYS A N 1
ATOM 598 C CA . CYS A 1 83 ? -20.006 0.548 29.738 1.00 81.50 83 CYS A CA 1
ATOM 599 C C . CYS A 1 83 ? -18.541 0.283 29.368 1.00 81.50 83 CYS A C 1
ATOM 601 O O . CYS A 1 83 ? -17.973 1.033 28.577 1.00 81.50 83 CYS A O 1
ATOM 603 N N . ILE A 1 84 ? -17.929 -0.783 29.896 1.00 83.06 84 ILE A N 1
ATOM 604 C CA . ILE A 1 84 ? -16.540 -1.150 29.571 1.00 83.06 84 ILE A CA 1
ATOM 605 C C . ILE A 1 84 ? -16.408 -1.441 28.073 1.00 83.06 84 ILE A C 1
ATOM 607 O O . ILE A 1 84 ? -15.512 -0.910 27.419 1.00 83.06 84 ILE A O 1
ATOM 611 N N . SER A 1 85 ? -17.329 -2.235 27.522 1.00 75.44 85 SER A N 1
ATOM 612 C CA . SER A 1 85 ? -17.322 -2.593 26.100 1.00 75.44 85 SER A CA 1
ATOM 613 C C . SER A 1 85 ? -17.465 -1.360 25.208 1.00 75.44 85 SER A C 1
ATOM 615 O O . SER A 1 85 ? -16.722 -1.209 24.243 1.00 75.44 85 SER A O 1
ATOM 617 N N . PHE A 1 86 ? -18.368 -0.439 25.557 1.00 80.50 86 PHE A N 1
ATOM 618 C CA . PHE A 1 86 ? -18.580 0.798 24.806 1.00 80.50 86 PHE A CA 1
ATOM 619 C C . PHE A 1 86 ? -17.365 1.740 24.859 1.00 80.50 86 PHE A C 1
ATOM 621 O O . PHE A 1 86 ? -17.006 2.339 23.847 1.00 80.50 86 PHE A O 1
ATOM 628 N N . LEU A 1 87 ? -16.699 1.846 26.015 1.00 83.62 87 LEU A N 1
ATOM 629 C CA . LEU A 1 87 ? -15.537 2.722 26.202 1.00 83.62 87 LEU A CA 1
ATOM 630 C C . LEU A 1 87 ? -14.255 2.195 25.546 1.00 83.62 87 LEU A C 1
ATOM 632 O O . LEU A 1 87 ? -13.424 2.993 25.118 1.00 83.62 87 LEU A O 1
ATOM 636 N N . MET A 1 88 ? -14.075 0.878 25.440 1.00 83.31 88 MET A N 1
ATOM 637 C CA . MET A 1 88 ? -12.868 0.298 24.836 1.00 83.31 88 MET A CA 1
ATOM 638 C C . MET A 1 88 ? -12.789 0.509 23.316 1.00 83.31 88 MET A C 1
ATOM 640 O O . MET A 1 88 ? -11.691 0.634 22.774 1.00 83.31 88 MET A O 1
ATOM 644 N N . ILE A 1 89 ? -13.929 0.604 22.622 1.00 82.19 89 ILE A N 1
ATOM 645 C CA . ILE A 1 89 ? -13.993 0.758 21.157 1.00 82.19 89 ILE A CA 1
ATOM 646 C C . ILE A 1 89 ? -13.229 1.998 20.654 1.00 82.19 89 ILE A C 1
ATOM 648 O O . ILE A 1 89 ? -12.329 1.826 19.827 1.00 82.19 89 ILE A O 1
ATOM 652 N N . PRO A 1 90 ? -13.516 3.235 21.115 1.00 84.88 90 PRO A N 1
ATOM 653 C CA . PRO A 1 90 ? -12.805 4.417 20.626 1.00 84.88 90 PRO A CA 1
ATOM 654 C C . PRO A 1 90 ? -11.310 4.393 20.967 1.00 84.88 90 PRO A C 1
ATOM 656 O O . PRO A 1 90 ? -10.508 4.895 20.185 1.00 84.88 90 PRO A O 1
ATOM 659 N N . ILE A 1 91 ? -10.920 3.773 22.087 1.00 89.75 91 ILE A N 1
ATOM 660 C CA . ILE A 1 91 ? -9.514 3.654 22.504 1.00 89.75 91 ILE A CA 1
ATOM 661 C C . ILE A 1 91 ? -8.746 2.760 21.527 1.00 89.75 91 ILE A C 1
ATOM 663 O O . ILE A 1 91 ? -7.692 3.143 21.021 1.00 89.75 91 ILE A O 1
ATOM 667 N N . LEU A 1 92 ? -9.293 1.583 21.215 1.00 89.00 92 LEU A N 1
ATOM 668 C CA . LEU A 1 92 ? -8.683 0.665 20.255 1.00 89.00 92 LEU A CA 1
ATOM 669 C C . LEU A 1 92 ? -8.658 1.264 18.848 1.00 89.00 92 LEU A C 1
ATOM 671 O O . LEU A 1 92 ? -7.642 1.165 18.164 1.00 89.00 92 LEU A O 1
ATOM 675 N N . ALA A 1 93 ? -9.734 1.938 18.433 1.00 88.75 93 ALA A N 1
ATOM 676 C CA . ALA A 1 93 ? -9.797 2.621 17.145 1.00 88.75 93 ALA A CA 1
ATOM 677 C C . ALA A 1 93 ? -8.733 3.726 17.029 1.00 88.75 93 ALA A C 1
ATOM 679 O O . ALA A 1 93 ? -8.061 3.814 16.002 1.00 88.75 93 ALA A O 1
ATOM 680 N N . ALA A 1 94 ? -8.517 4.513 18.087 1.00 91.75 94 ALA A N 1
ATOM 681 C CA . ALA A 1 94 ? -7.513 5.576 18.106 1.00 91.75 94 ALA A CA 1
ATOM 682 C C . ALA A 1 94 ? -6.081 5.059 17.885 1.00 91.75 94 ALA A C 1
ATOM 684 O O . ALA A 1 94 ? -5.275 5.758 17.278 1.00 91.75 94 ALA A O 1
ATOM 685 N N . ILE A 1 95 ? -5.768 3.836 18.325 1.00 92.38 95 ILE A N 1
ATOM 686 C CA . ILE A 1 95 ? -4.456 3.203 18.111 1.00 92.38 95 ILE A CA 1
ATOM 687 C C . ILE A 1 95 ? -4.410 2.481 16.756 1.00 92.38 95 ILE A C 1
ATOM 689 O O . ILE A 1 95 ? -3.431 2.577 16.013 1.00 92.38 95 ILE A O 1
ATOM 693 N N . ALA A 1 96 ? -5.473 1.753 16.415 1.00 92.06 96 ALA A N 1
ATOM 694 C CA . ALA A 1 96 ? -5.509 0.893 15.241 1.00 92.06 96 ALA A CA 1
ATOM 695 C C . ALA A 1 96 ? -5.583 1.680 13.928 1.00 92.06 96 ALA A C 1
ATOM 697 O O . ALA A 1 96 ? -4.882 1.332 12.983 1.00 92.06 96 ALA A O 1
ATOM 698 N N . ILE A 1 97 ? -6.392 2.741 13.854 1.00 92.19 97 ILE A N 1
ATOM 699 C CA . ILE A 1 97 ? -6.587 3.535 12.630 1.00 92.19 97 ILE A CA 1
ATOM 700 C C . ILE A 1 97 ? -5.272 4.141 12.108 1.00 92.19 97 ILE A C 1
ATOM 702 O O . ILE A 1 97 ? -4.950 3.896 10.942 1.00 92.19 97 ILE A O 1
ATOM 706 N N . PRO A 1 98 ? -4.474 4.886 12.902 1.00 92.00 98 PRO A N 1
ATOM 707 C CA . PRO A 1 98 ? -3.236 5.476 12.390 1.00 92.00 98 PRO A CA 1
ATOM 708 C C . PRO A 1 98 ? -2.215 4.409 11.983 1.00 92.00 98 PRO A C 1
ATOM 710 O O . PRO A 1 98 ? -1.535 4.559 10.962 1.00 92.00 98 PRO A O 1
ATOM 713 N N . ASN A 1 99 ? -2.149 3.300 12.727 1.00 94.69 99 ASN A N 1
ATOM 714 C CA . ASN A 1 99 ? -1.297 2.174 12.367 1.00 94.69 99 ASN A CA 1
ATOM 715 C C . ASN A 1 99 ? -1.750 1.538 11.042 1.00 94.69 99 ASN A C 1
ATOM 717 O O . ASN A 1 99 ? -0.945 1.314 10.142 1.00 94.69 99 ASN A O 1
ATOM 721 N N . PHE A 1 100 ? -3.054 1.316 10.873 1.00 93.25 100 PHE A N 1
ATOM 722 C CA . PHE A 1 100 ? -3.626 0.730 9.665 1.00 93.25 100 PHE A CA 1
ATOM 723 C C . PHE A 1 100 ? -3.425 1.606 8.429 1.00 93.25 100 PHE A C 1
ATOM 725 O O . PHE A 1 100 ? -3.073 1.092 7.369 1.00 93.25 100 PHE A O 1
ATOM 732 N N . ILE A 1 101 ? -3.580 2.926 8.560 1.00 92.62 101 ILE A N 1
ATOM 733 C CA . ILE A 1 101 ? -3.299 3.872 7.473 1.00 92.62 101 ILE A CA 1
ATOM 734 C C . ILE A 1 101 ? -1.822 3.792 7.079 1.00 92.62 101 ILE A C 1
ATOM 736 O O . ILE A 1 101 ? -1.515 3.680 5.894 1.00 92.62 101 ILE A O 1
ATOM 740 N N . SER A 1 102 ? -0.916 3.783 8.060 1.00 90.56 102 SER A N 1
ATOM 741 C CA . SER A 1 102 ? 0.533 3.710 7.831 1.00 90.56 102 SER A CA 1
ATOM 742 C C . SER A 1 102 ? 0.951 2.400 7.159 1.00 90.56 102 SER A C 1
ATOM 744 O O . SER A 1 102 ? 1.724 2.422 6.203 1.00 90.56 102 SER A O 1
ATOM 746 N N . MET A 1 103 ? 0.393 1.266 7.593 1.00 92.81 103 MET A N 1
ATOM 747 C CA . MET A 1 103 ? 0.566 -0.030 6.920 1.00 92.81 103 MET A CA 1
ATOM 748 C C . MET A 1 103 ? 0.022 0.007 5.488 1.00 92.81 103 MET A C 1
ATOM 750 O O . MET A 1 103 ? 0.672 -0.492 4.575 1.00 92.81 103 MET A O 1
ATOM 754 N N . ARG A 1 104 ? -1.121 0.682 5.299 1.00 92.12 104 ARG A N 1
ATOM 755 C CA . ARG A 1 104 ? -1.683 1.148 4.024 1.00 92.12 104 ARG A CA 1
ATOM 756 C C . ARG A 1 104 ? -0.623 1.601 3.035 1.00 92.12 104 ARG A C 1
ATOM 758 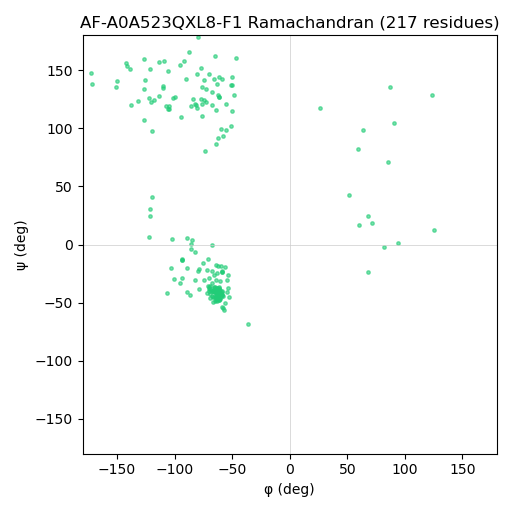O O . ARG A 1 104 ? -0.393 1.012 1.982 1.00 92.12 104 ARG A O 1
ATOM 765 N N . ILE A 1 105 ? -0.004 2.705 3.402 1.00 91.00 105 ILE A N 1
ATOM 766 C CA . ILE A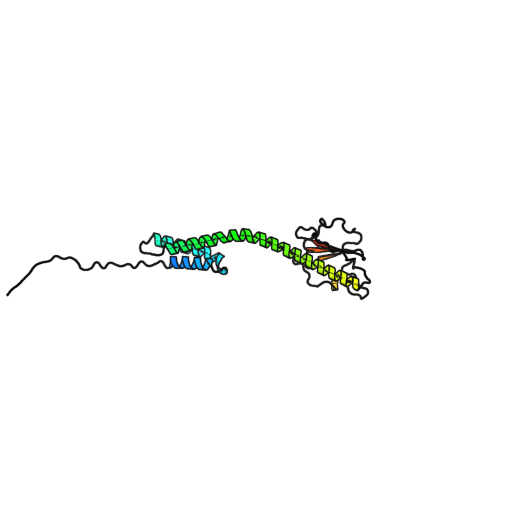 1 105 ? 0.937 3.418 2.547 1.00 91.00 105 ILE A CA 1
ATOM 767 C C . ILE A 1 105 ? 2.185 2.583 2.311 1.00 91.00 105 ILE A C 1
ATOM 769 O O . ILE A 1 105 ? 2.598 2.445 1.170 1.00 91.00 105 ILE A O 1
ATOM 773 N N . ARG A 1 106 ? 2.737 1.974 3.364 1.00 90.44 106 ARG A N 1
ATOM 774 C CA . ARG A 1 106 ? 3.944 1.148 3.253 1.00 90.44 106 ARG A CA 1
ATOM 775 C C . ARG A 1 106 ? 3.740 -0.037 2.316 1.00 90.44 106 ARG A C 1
ATOM 777 O O . ARG A 1 106 ? 4.638 -0.352 1.551 1.00 90.44 106 ARG A O 1
ATOM 784 N N . ALA A 1 107 ? 2.564 -0.666 2.344 1.00 93.00 107 ALA A N 1
ATOM 785 C CA . ALA A 1 107 ? 2.229 -1.742 1.416 1.00 93.00 107 ALA A CA 1
ATOM 786 C C . ALA A 1 107 ? 2.121 -1.240 -0.032 1.00 93.00 107 ALA A C 1
ATOM 788 O O . ALA A 1 107 ? 2.602 -1.907 -0.941 1.00 93.00 107 ALA A O 1
ATOM 789 N N . LYS A 1 108 ? 1.535 -0.054 -0.250 1.00 92.38 108 LYS A N 1
ATOM 790 C CA . LYS A 1 108 ? 1.476 0.566 -1.583 1.00 92.38 108 LYS A CA 1
ATOM 791 C C . LYS A 1 108 ? 2.871 0.909 -2.105 1.00 92.38 108 LYS A C 1
ATOM 793 O O . LYS A 1 108 ? 3.196 0.538 -3.221 1.00 92.38 108 LYS A O 1
ATOM 798 N N . GLU A 1 109 ? 3.713 1.540 -1.291 1.00 91.44 109 GLU A N 1
ATOM 799 C CA . GLU A 1 109 ? 5.102 1.847 -1.658 1.00 91.44 109 GLU A CA 1
ATOM 800 C C . GLU A 1 109 ? 5.927 0.576 -1.884 1.00 91.44 109 GLU A C 1
ATOM 802 O O . GLU A 1 109 ? 6.730 0.532 -2.807 1.00 91.44 109 GLU A O 1
ATOM 807 N N . ALA A 1 110 ? 5.707 -0.484 -1.101 1.00 92.00 110 ALA A N 1
ATOM 808 C CA . ALA A 1 110 ? 6.339 -1.780 -1.335 1.00 92.00 110 ALA A CA 1
ATOM 809 C C . ALA A 1 110 ? 5.900 -2.414 -2.665 1.00 92.00 110 ALA A C 1
ATOM 811 O O . ALA A 1 110 ? 6.733 -2.994 -3.353 1.00 92.00 110 ALA A O 1
ATOM 812 N N . SER A 1 111 ? 4.625 -2.270 -3.046 1.00 92.00 111 SER A N 1
ATOM 813 C CA . SER A 1 111 ? 4.137 -2.694 -4.364 1.00 92.00 111 SER A CA 1
ATOM 814 C C . SER A 1 111 ? 4.853 -1.939 -5.478 1.00 92.00 111 SER A C 1
ATOM 816 O O . SER A 1 111 ? 5.394 -2.579 -6.365 1.00 92.00 111 SER A O 1
ATOM 818 N N . VAL A 1 112 ? 4.964 -0.608 -5.376 1.00 92.38 112 VAL A N 1
ATOM 819 C CA . VAL A 1 112 ? 5.705 0.202 -6.360 1.00 92.38 112 VAL A CA 1
ATOM 820 C C . VAL A 1 112 ? 7.161 -0.254 -6.463 1.00 92.38 112 VAL A C 1
ATOM 822 O O . VAL A 1 112 ? 7.664 -0.438 -7.562 1.00 92.38 112 VAL A O 1
ATOM 825 N N . LYS A 1 113 ? 7.838 -0.507 -5.336 1.00 92.44 113 LYS A N 1
ATOM 826 C CA . LYS A 1 113 ? 9.214 -1.037 -5.342 1.00 92.44 113 LYS A CA 1
ATOM 827 C C . LYS A 1 113 ? 9.308 -2.410 -6.016 1.00 92.44 113 LYS A C 1
ATOM 829 O O . LYS A 1 113 ? 10.270 -2.677 -6.727 1.00 92.44 113 LYS A O 1
ATOM 834 N N . SER A 1 114 ? 8.317 -3.276 -5.811 1.00 93.06 114 SER A N 1
ATOM 835 C CA . SER A 1 114 ? 8.232 -4.560 -6.512 1.00 93.06 114 SER A CA 1
ATOM 836 C C . SER A 1 114 ? 8.044 -4.362 -8.017 1.00 93.06 114 SER A C 1
ATOM 838 O O . SER A 1 114 ? 8.727 -5.012 -8.801 1.00 93.06 114 SER A O 1
ATOM 840 N N . ASP A 1 115 ? 7.159 -3.449 -8.416 1.00 92.19 115 ASP A N 1
ATOM 841 C CA . ASP A 1 115 ? 6.898 -3.112 -9.816 1.00 92.19 115 ASP A CA 1
ATOM 842 C C . ASP A 1 115 ? 8.151 -2.544 -10.495 1.00 92.19 115 ASP A C 1
ATOM 844 O O . ASP A 1 115 ? 8.459 -2.918 -11.623 1.00 92.19 115 ASP A O 1
ATOM 848 N N . MET A 1 116 ? 8.939 -1.726 -9.790 1.00 92.06 116 MET A N 1
ATOM 849 C CA . MET A 1 116 ? 10.233 -1.245 -10.282 1.00 92.06 116 MET A CA 1
ATOM 850 C C . MET A 1 116 ? 11.193 -2.395 -10.596 1.00 92.06 116 MET A C 1
ATOM 852 O O . MET A 1 116 ? 11.831 -2.379 -11.643 1.00 92.06 116 MET A O 1
ATOM 856 N N . HIS A 1 117 ? 11.283 -3.408 -9.731 1.00 94.38 117 HIS A N 1
ATOM 857 C CA . HIS A 1 117 ? 12.120 -4.578 -10.002 1.00 94.38 117 HIS A CA 1
ATOM 858 C C . HIS A 1 117 ? 11.590 -5.427 -11.160 1.00 94.38 117 HIS A C 1
ATOM 860 O O . HIS A 1 117 ? 12.381 -5.996 -11.903 1.00 94.38 117 HIS A O 1
ATOM 866 N N . VAL A 1 118 ? 10.272 -5.502 -11.349 1.00 94.06 118 VAL A N 1
ATOM 867 C CA . VAL A 1 118 ? 9.687 -6.150 -12.533 1.00 94.06 118 VAL A CA 1
ATOM 868 C C . VAL A 1 118 ? 10.094 -5.403 -13.802 1.00 94.06 118 VAL A C 1
ATOM 870 O O . VAL A 1 118 ? 10.572 -6.033 -14.739 1.00 94.06 118 VAL A O 1
ATOM 873 N N . VAL A 1 119 ? 9.979 -4.071 -13.813 1.00 92.88 119 VAL A N 1
ATOM 874 C CA . VAL A 1 119 ? 10.447 -3.237 -14.932 1.00 92.88 119 VAL A CA 1
ATOM 875 C C . VAL A 1 119 ? 11.941 -3.447 -15.167 1.00 92.88 119 VAL A C 1
ATOM 877 O O . VAL A 1 119 ? 12.343 -3.636 -16.309 1.00 92.88 119 VAL A O 1
ATOM 880 N N . GLN A 1 120 ? 12.746 -3.489 -14.102 1.00 93.25 120 GLN A N 1
ATOM 881 C CA . GLN A 1 120 ? 14.179 -3.758 -14.181 1.00 93.25 120 GLN A CA 1
ATOM 882 C C . GLN A 1 120 ? 14.463 -5.094 -14.877 1.00 93.25 120 GLN A C 1
ATOM 884 O O . GLN A 1 120 ? 15.225 -5.137 -15.834 1.00 93.25 120 GLN A O 1
ATOM 889 N N . LEU A 1 121 ? 13.801 -6.174 -14.455 1.00 93.69 121 LEU A N 1
ATOM 890 C CA . LEU A 1 121 ? 13.943 -7.486 -15.089 1.00 93.69 121 LEU A CA 1
ATOM 891 C C . LEU A 1 121 ? 13.562 -7.451 -16.572 1.00 93.69 121 LEU A C 1
ATOM 893 O O . LEU A 1 121 ? 14.263 -8.049 -17.379 1.00 93.69 121 LEU A O 1
ATOM 897 N N . CYS A 1 122 ? 12.496 -6.737 -16.943 1.00 92.56 122 CYS A N 1
ATOM 898 C CA . CYS A 1 122 ? 12.113 -6.566 -18.345 1.00 92.56 122 CYS A CA 1
ATOM 899 C C . CYS A 1 122 ? 13.154 -5.758 -19.136 1.00 92.56 122 CYS A C 1
ATOM 901 O O . CYS A 1 122 ? 13.369 -6.048 -20.308 1.00 92.56 122 CYS A O 1
ATOM 903 N N . MET A 1 123 ? 13.788 -4.747 -18.531 1.00 91.56 123 MET A N 1
ATOM 904 C CA . MET A 1 123 ? 14.849 -3.963 -19.180 1.00 91.56 123 MET A CA 1
ATOM 905 C C . MET A 1 123 ? 16.099 -4.810 -19.423 1.00 91.56 123 MET A C 1
ATOM 907 O O . MET A 1 123 ? 16.649 -4.776 -20.522 1.00 91.56 123 MET A O 1
ATOM 911 N N . GLU A 1 124 ? 16.504 -5.603 -18.432 1.00 92.31 124 GLU A N 1
ATOM 912 C CA . GLU A 1 124 ? 17.613 -6.552 -18.564 1.00 92.31 124 GLU A CA 1
ATOM 913 C C . GLU A 1 124 ? 17.300 -7.634 -19.608 1.00 92.31 124 GLU A C 1
ATOM 915 O O . GLU A 1 124 ? 18.111 -7.890 -20.494 1.00 92.31 124 GLU A O 1
ATOM 920 N N . ASP A 1 125 ? 16.098 -8.220 -19.574 1.00 92.44 125 ASP A N 1
ATOM 921 C CA . ASP A 1 125 ? 15.654 -9.208 -20.564 1.00 92.44 125 ASP A CA 1
ATOM 922 C C . ASP A 1 125 ? 15.660 -8.617 -21.982 1.00 92.44 125 ASP A C 1
ATOM 924 O O . ASP A 1 125 ? 16.225 -9.214 -22.900 1.00 92.44 125 ASP A O 1
ATOM 928 N N . TRP A 1 126 ? 15.149 -7.394 -22.159 1.00 92.88 126 TRP A N 1
ATOM 929 C CA . TRP A 1 126 ? 15.199 -6.691 -23.443 1.00 92.88 126 TRP A CA 1
ATOM 930 C C . TRP A 1 126 ? 16.639 -6.472 -23.924 1.00 92.88 126 TRP A C 1
ATOM 932 O O . TRP A 1 126 ? 16.933 -6.721 -25.094 1.00 92.88 126 TRP A O 1
ATOM 942 N N . SER A 1 127 ? 17.550 -6.077 -23.029 1.00 91.06 127 SER A N 1
ATOM 943 C CA . SER A 1 127 ? 18.966 -5.854 -23.354 1.00 91.06 127 SER A CA 1
ATOM 944 C C . SER A 1 127 ? 19.666 -7.119 -23.850 1.00 91.06 127 SER A C 1
ATOM 946 O O . SER A 1 127 ? 20.424 -7.073 -24.826 1.00 91.06 127 SER A O 1
ATOM 948 N N . THR A 1 128 ? 19.327 -8.287 -23.288 1.00 90.94 128 THR A N 1
ATOM 949 C CA . THR A 1 128 ? 19.843 -9.574 -23.791 1.00 90.94 128 THR A CA 1
ATOM 950 C C . THR A 1 128 ? 19.396 -9.886 -25.222 1.00 90.94 128 THR A C 1
ATOM 952 O O . THR A 1 128 ? 20.076 -10.627 -25.934 1.00 90.94 128 THR A O 1
ATOM 955 N N . MET A 1 129 ? 18.274 -9.312 -25.666 1.00 91.25 129 MET A N 1
ATOM 956 C CA . MET A 1 129 ? 17.728 -9.487 -27.013 1.00 91.25 129 MET A CA 1
ATOM 957 C C . MET A 1 129 ? 18.168 -8.394 -27.995 1.00 91.25 129 MET A C 1
ATOM 959 O O . MET A 1 129 ? 17.962 -8.559 -29.199 1.00 91.25 129 MET A O 1
ATOM 963 N N . ALA A 1 130 ? 18.737 -7.289 -27.509 1.00 89.00 130 ALA A N 1
ATOM 964 C CA . ALA A 1 130 ? 19.008 -6.072 -28.273 1.00 89.00 130 ALA A CA 1
ATOM 965 C C . ALA A 1 130 ? 20.499 -5.698 -28.318 1.00 89.00 130 ALA A C 1
ATOM 967 O O . ALA A 1 130 ? 20.857 -4.525 -28.221 1.00 89.00 130 ALA A O 1
ATOM 968 N N . ASP A 1 131 ? 21.370 -6.697 -28.483 1.00 87.25 131 ASP A N 1
ATOM 969 C CA . ASP A 1 131 ? 22.822 -6.516 -28.630 1.00 87.25 131 ASP A CA 1
ATOM 970 C C . ASP A 1 131 ? 23.450 -5.647 -27.515 1.00 87.25 131 ASP A C 1
ATOM 972 O O . ASP A 1 131 ? 24.314 -4.812 -27.791 1.00 87.25 131 ASP A O 1
ATOM 976 N N . TRP A 1 132 ? 23.036 -5.861 -26.256 1.00 86.06 132 TRP A N 1
ATOM 977 C CA . TRP A 1 132 ? 23.515 -5.141 -25.060 1.00 86.06 132 TRP A CA 1
ATOM 978 C C . TRP A 1 132 ? 23.121 -3.663 -24.986 1.00 86.06 132 TRP A C 1
ATOM 980 O O . TRP A 1 132 ? 23.808 -2.869 -24.343 1.00 86.06 132 TRP A O 1
ATOM 990 N N . ARG A 1 133 ? 22.034 -3.281 -25.657 1.00 89.69 133 ARG A N 1
ATOM 991 C CA . ARG A 1 133 ? 21.443 -1.945 -25.549 1.00 89.69 133 ARG A CA 1
ATOM 992 C C . ARG A 1 133 ? 20.169 -1.990 -24.728 1.00 89.69 133 ARG A C 1
ATOM 994 O O . ARG A 1 133 ? 19.433 -2.967 -24.783 1.00 89.69 133 ARG A O 1
ATOM 1001 N N . TYR A 1 134 ? 19.868 -0.906 -24.033 1.00 90.88 134 TYR A N 1
ATOM 1002 C CA . TYR A 1 134 ? 18.607 -0.712 -23.326 1.00 90.88 134 TYR A CA 1
ATOM 1003 C C . TYR A 1 134 ? 17.590 0.066 -24.170 1.00 90.88 134 TYR A C 1
ATOM 1005 O O . TYR A 1 134 ? 17.977 0.845 -25.047 1.00 90.88 134 TYR A O 1
ATOM 1013 N N . PRO A 1 135 ? 16.282 -0.125 -23.917 1.00 91.38 135 PRO A N 1
ATOM 1014 C CA . PRO A 1 135 ? 15.244 0.610 -24.622 1.00 91.38 135 PRO A CA 1
ATOM 1015 C C . PRO A 1 135 ? 15.203 2.064 -24.132 1.00 91.38 135 PRO A C 1
ATOM 1017 O O . PRO A 1 135 ? 15.177 2.328 -22.933 1.00 91.38 135 PRO A O 1
ATOM 1020 N N . THR A 1 136 ? 15.134 3.010 -25.063 1.00 89.25 136 THR A N 1
ATOM 1021 C CA . THR A 1 136 ? 14.968 4.452 -24.796 1.00 89.25 136 THR A CA 1
ATOM 1022 C C . THR A 1 136 ? 13.502 4.890 -24.836 1.00 89.25 136 THR A C 1
ATOM 1024 O O . THR A 1 136 ? 13.151 5.982 -24.392 1.00 89.25 136 THR A O 1
ATOM 1027 N N . SER A 1 137 ? 12.617 4.030 -25.345 1.00 89.88 137 SER A N 1
ATOM 1028 C CA . SER A 1 137 ? 11.175 4.244 -25.407 1.00 89.88 137 SER A CA 1
ATOM 1029 C C . SER A 1 137 ? 10.389 2.967 -25.120 1.00 89.88 137 SER A C 1
ATOM 1031 O O . SER A 1 137 ? 10.801 1.856 -25.447 1.00 89.88 137 SER A O 1
ATOM 1033 N N . ILE A 1 138 ? 9.161 3.137 -24.624 1.00 88.75 138 ILE A N 1
ATOM 1034 C CA . ILE A 1 138 ? 8.186 2.054 -24.401 1.00 88.75 138 ILE A CA 1
ATOM 1035 C C . ILE A 1 138 ? 7.835 1.283 -25.689 1.00 88.75 138 ILE A C 1
ATOM 1037 O O . ILE A 1 138 ? 7.388 0.136 -25.635 1.00 88.75 138 ILE A O 1
ATOM 1041 N N . ASN A 1 139 ? 8.035 1.924 -26.845 1.00 90.25 139 ASN A N 1
ATOM 1042 C CA . ASN A 1 139 ? 7.740 1.381 -28.169 1.00 90.25 139 ASN A CA 1
ATOM 1043 C C . ASN A 1 139 ? 8.990 0.892 -28.920 1.00 90.25 139 ASN A C 1
ATOM 1045 O O . ASN A 1 139 ? 8.869 0.508 -30.089 1.00 90.25 139 ASN A O 1
ATOM 1049 N N . ASP A 1 140 ? 10.164 0.907 -28.283 1.00 89.38 140 ASP A N 1
ATOM 1050 C CA . ASP A 1 140 ? 11.395 0.445 -28.916 1.00 89.38 140 ASP A CA 1
ATOM 1051 C C . ASP A 1 140 ? 11.339 -1.053 -29.195 1.00 89.38 140 ASP A C 1
ATOM 1053 O O . ASP A 1 140 ? 10.775 -1.850 -28.435 1.00 89.38 140 ASP A O 1
ATOM 1057 N N . ARG A 1 141 ? 11.918 -1.418 -30.340 1.00 91.00 141 ARG A N 1
ATOM 1058 C CA . ARG A 1 141 ? 11.885 -2.771 -30.884 1.00 91.00 141 ARG A CA 1
ATOM 1059 C C . ARG A 1 141 ? 13.258 -3.401 -30.811 1.00 91.00 141 ARG A C 1
ATOM 1061 O O . ARG A 1 141 ? 14.240 -2.796 -31.235 1.00 91.00 141 ARG A O 1
ATOM 1068 N N . THR A 1 142 ? 13.298 -4.645 -30.357 1.00 89.00 142 THR A N 1
ATOM 1069 C CA . THR A 1 142 ? 14.485 -5.486 -30.502 1.00 89.00 142 THR A CA 1
ATOM 1070 C C . THR A 1 142 ? 14.761 -5.766 -31.989 1.00 89.00 142 THR A C 1
ATOM 1072 O O . THR A 1 142 ? 13.847 -5.676 -32.821 1.00 89.00 142 THR A O 1
ATOM 1075 N N . PRO A 1 143 ? 15.977 -6.210 -32.354 1.00 86.38 143 PRO A N 1
ATOM 1076 C CA . PRO A 1 143 ? 16.273 -6.739 -33.689 1.00 86.38 143 PRO A CA 1
ATOM 1077 C C . PRO A 1 143 ? 15.337 -7.880 -34.128 1.00 86.38 143 PRO A C 1
ATOM 1079 O O . PRO A 1 143 ? 15.104 -8.076 -35.320 1.00 86.38 143 PRO A O 1
ATOM 1082 N N . THR A 1 144 ? 14.763 -8.618 -33.171 1.00 83.81 144 THR A N 1
ATOM 1083 C CA . THR A 1 144 ? 13.777 -9.687 -33.406 1.00 83.81 144 THR A CA 1
ATOM 1084 C C . THR A 1 144 ? 12.340 -9.176 -33.582 1.00 83.81 144 THR A C 1
ATOM 1086 O O . THR A 1 144 ? 11.459 -9.954 -33.945 1.00 83.81 144 THR A O 1
ATOM 1089 N N . GLY A 1 145 ? 12.094 -7.877 -33.379 1.00 87.62 145 GLY A N 1
ATOM 1090 C CA . GLY A 1 145 ? 10.817 -7.201 -33.623 1.00 87.62 145 GLY A CA 1
ATOM 1091 C C . GLY A 1 145 ? 9.883 -7.080 -32.415 1.00 87.62 145 GLY A C 1
ATOM 1092 O O . GLY A 1 145 ? 8.798 -6.514 -32.578 1.00 87.62 145 GLY A O 1
ATOM 1093 N N . THR A 1 146 ? 10.299 -7.561 -31.238 1.00 89.31 146 THR A N 1
ATOM 1094 C CA . THR A 1 146 ? 9.521 -7.514 -29.983 1.00 89.31 146 THR A CA 1
ATOM 1095 C C . THR A 1 146 ? 9.568 -6.108 -29.396 1.00 89.31 146 THR A C 1
ATOM 1097 O O . THR A 1 146 ? 10.635 -5.489 -29.371 1.00 89.31 146 THR A O 1
ATOM 1100 N N . ILE A 1 147 ? 8.426 -5.587 -28.948 1.00 90.94 147 ILE A N 1
ATOM 1101 C CA . ILE A 1 147 ? 8.332 -4.238 -28.368 1.00 90.94 147 ILE A CA 1
ATOM 1102 C C . ILE A 1 147 ? 8.552 -4.320 -26.852 1.00 90.94 147 ILE A C 1
ATOM 1104 O O . ILE A 1 147 ? 8.054 -5.245 -26.216 1.00 90.94 147 ILE A O 1
ATOM 1108 N N . PHE A 1 148 ? 9.234 -3.345 -26.238 1.00 89.69 148 PHE A N 1
ATOM 1109 C CA . PHE A 1 148 ? 9.442 -3.342 -24.779 1.00 89.69 148 PHE A CA 1
ATOM 1110 C C . PHE A 1 148 ? 8.132 -3.454 -23.973 1.00 89.69 148 PHE A C 1
ATOM 1112 O O . PHE A 1 148 ? 8.057 -4.216 -23.012 1.00 89.69 148 PHE A O 1
ATOM 1119 N N . SER A 1 149 ? 7.063 -2.771 -24.395 1.00 89.12 149 SER A N 1
ATOM 1120 C CA . SER A 1 149 ? 5.740 -2.885 -23.757 1.00 89.12 149 SER A CA 1
ATOM 1121 C C . SER A 1 149 ? 5.138 -4.295 -23.747 1.00 89.12 149 SER A C 1
ATOM 1123 O O . SER A 1 149 ? 4.311 -4.580 -22.885 1.00 89.12 149 SER A O 1
ATOM 1125 N N . GLU A 1 150 ? 5.547 -5.182 -24.658 1.00 91.00 150 GLU A N 1
ATOM 1126 C CA . GLU A 1 150 ? 5.084 -6.576 -24.705 1.00 91.00 150 GLU A CA 1
ATOM 1127 C C . GLU A 1 150 ? 5.791 -7.459 -23.667 1.00 91.00 150 GLU A C 1
ATOM 1129 O O . GLU A 1 150 ? 5.255 -8.499 -23.286 1.00 91.00 150 GLU A O 1
ATOM 1134 N N . LEU A 1 151 ? 6.971 -7.044 -23.189 1.00 90.88 151 LEU A N 1
ATOM 1135 C CA . LEU A 1 151 ? 7.699 -7.729 -22.117 1.00 90.88 151 LEU A CA 1
ATOM 1136 C C . LEU A 1 151 ? 7.141 -7.396 -20.731 1.00 90.88 151 LEU A C 1
ATOM 1138 O O . LEU A 1 151 ? 7.328 -8.162 -19.785 1.00 90.88 151 LEU A O 1
ATOM 1142 N N . LEU A 1 152 ? 6.461 -6.256 -20.597 1.00 91.44 152 LEU A N 1
ATOM 1143 C CA . LEU A 1 152 ? 5.857 -5.844 -19.340 1.00 91.44 152 LEU A CA 1
ATOM 1144 C C . LEU A 1 152 ? 4.585 -6.660 -19.050 1.00 91.44 152 LEU A C 1
ATOM 1146 O O . LEU A 1 152 ? 3.772 -6.905 -19.947 1.00 91.44 152 LEU A O 1
ATOM 1150 N N . PRO A 1 153 ? 4.331 -7.044 -17.786 1.00 89.62 153 PRO A N 1
ATOM 1151 C CA . PRO A 1 153 ? 3.079 -7.693 -17.425 1.00 89.62 153 PRO A CA 1
ATOM 1152 C C . PRO A 1 153 ? 1.870 -6.785 -17.689 1.00 89.62 153 PRO A C 1
ATOM 1154 O O . PRO A 1 153 ? 1.768 -5.683 -17.155 1.00 89.62 153 PRO A O 1
ATOM 1157 N N . GLY A 1 154 ? 0.881 -7.278 -18.437 1.00 81.50 154 GLY A N 1
ATOM 1158 C CA . GLY A 1 154 ? -0.285 -6.479 -18.847 1.00 81.50 154 GLY A CA 1
ATOM 1159 C C . GLY A 1 154 ? -1.253 -6.043 -17.732 1.00 81.50 154 GLY A C 1
ATOM 1160 O O . GLY A 1 154 ? -2.246 -5.389 -18.030 1.00 81.50 154 GLY A O 1
ATOM 1161 N N . ASN A 1 155 ? -1.012 -6.407 -16.466 1.00 83.31 155 ASN A N 1
ATOM 1162 C CA . ASN A 1 155 ? -1.900 -6.107 -15.332 1.00 83.31 155 ASN A CA 1
ATOM 1163 C C . ASN A 1 155 ? -1.217 -5.287 -14.221 1.00 83.31 155 ASN A C 1
ATOM 1165 O O . ASN A 1 155 ? -1.611 -5.365 -13.056 1.00 83.31 155 ASN A O 1
ATOM 1169 N N . MET A 1 156 ? -0.166 -4.536 -14.551 1.00 86.88 156 MET A N 1
ATOM 1170 C CA . MET A 1 156 ? 0.445 -3.613 -13.595 1.00 86.88 156 MET A CA 1
ATOM 1171 C C . MET A 1 156 ? -0.478 -2.407 -13.385 1.00 86.88 156 MET A C 1
ATOM 1173 O O . MET A 1 156 ? -0.839 -1.705 -14.332 1.00 86.88 156 MET A O 1
ATOM 1177 N N . ALA A 1 157 ? -0.870 -2.173 -12.136 1.00 90.19 157 ALA A N 1
ATOM 1178 C CA . ALA A 1 157 ? -1.764 -1.088 -11.754 1.00 90.19 157 ALA A CA 1
ATOM 1179 C C . ALA A 1 157 ? -1.118 -0.244 -10.660 1.00 90.19 157 ALA A C 1
ATOM 1181 O O . ALA A 1 157 ? -0.494 -0.768 -9.739 1.00 90.19 157 ALA A O 1
ATOM 1182 N N . ASN A 1 158 ? -1.312 1.067 -10.733 1.00 90.94 158 ASN A N 1
ATOM 1183 C CA . ASN A 1 158 ? -0.794 1.985 -9.738 1.00 90.94 158 ASN A CA 1
ATOM 1184 C C . ASN A 1 158 ? -1.528 1.755 -8.394 1.00 90.94 158 ASN A C 1
ATOM 1186 O O . ASN A 1 158 ? -2.743 1.956 -8.306 1.00 90.94 158 ASN A O 1
ATOM 1190 N N . PRO A 1 159 ? -0.826 1.394 -7.303 1.00 90.19 159 PRO A N 1
ATOM 1191 C CA . PRO A 1 159 ? -1.454 1.049 -6.026 1.00 90.19 159 PRO A CA 1
ATOM 1192 C C . PRO A 1 159 ? -2.069 2.258 -5.292 1.00 90.19 159 PRO A C 1
ATOM 1194 O O . PRO A 1 159 ? -2.807 2.095 -4.309 1.00 90.19 159 PRO A O 1
ATOM 1197 N N . PHE A 1 160 ? -1.776 3.490 -5.718 1.00 90.00 160 PHE A N 1
ATOM 1198 C CA . PHE A 1 160 ? -2.339 4.719 -5.157 1.00 90.00 160 PHE A CA 1
ATOM 1199 C C . PHE A 1 160 ? -3.638 5.143 -5.836 1.00 90.00 160 PHE A C 1
ATOM 1201 O O . PHE A 1 160 ? -4.561 5.534 -5.116 1.00 90.00 160 PHE A O 1
ATOM 1208 N N . THR A 1 161 ? -3.724 5.029 -7.161 1.00 89.44 161 THR A N 1
ATOM 1209 C CA . THR A 1 161 ? -4.876 5.475 -7.964 1.00 89.44 161 THR A CA 1
ATOM 1210 C C . THR A 1 161 ? -5.788 4.330 -8.418 1.00 89.44 161 THR A C 1
ATOM 1212 O O . THR A 1 161 ? -6.958 4.577 -8.683 1.00 89.44 161 THR A O 1
ATOM 1215 N N . ASN A 1 162 ? -5.295 3.086 -8.428 1.00 88.31 162 ASN A N 1
ATOM 1216 C CA . ASN A 1 162 ? -5.906 1.903 -9.056 1.00 88.31 162 ASN A CA 1
ATOM 1217 C C . ASN A 1 162 ? -6.116 2.025 -10.578 1.00 88.31 162 ASN A C 1
ATOM 1219 O O . ASN A 1 162 ? -6.874 1.249 -11.154 1.00 88.31 162 ASN A O 1
ATOM 1223 N N . GLU A 1 163 ? -5.448 2.980 -11.218 1.00 89.62 163 GLU A N 1
ATOM 1224 C CA . GLU A 1 163 ? -5.401 3.119 -12.674 1.00 89.62 163 GLU A CA 1
ATOM 1225 C C . GLU A 1 163 ? -4.253 2.272 -13.254 1.00 89.62 163 GLU A C 1
ATOM 1227 O O . GLU A 1 163 ? -3.372 1.846 -12.494 1.00 89.62 163 GLU A O 1
ATOM 1232 N N . PRO A 1 164 ? -4.218 2.021 -14.578 1.00 88.75 164 PRO A N 1
ATOM 1233 C CA . PRO A 1 164 ? -3.070 1.387 -15.221 1.00 88.75 164 PRO A CA 1
ATOM 1234 C C . PRO A 1 164 ? -1.760 2.083 -14.842 1.00 88.75 164 PRO A C 1
ATOM 1236 O O . PRO A 1 164 ? -1.695 3.315 -14.779 1.00 88.75 164 PRO A O 1
ATOM 1239 N N . LEU A 1 165 ? -0.724 1.290 -14.564 1.00 89.81 165 LEU A N 1
ATOM 1240 C CA . LEU A 1 165 ? 0.579 1.819 -14.184 1.00 89.81 165 LEU A CA 1
ATOM 1241 C C . LEU A 1 165 ? 1.150 2.671 -15.321 1.00 89.81 165 LEU A C 1
ATOM 1243 O O . LEU A 1 165 ? 1.257 2.223 -16.461 1.00 89.81 165 LEU A O 1
ATOM 1247 N N . ASN A 1 166 ? 1.534 3.900 -14.995 1.00 90.25 166 ASN A N 1
ATOM 1248 C CA . ASN A 1 166 ? 2.119 4.815 -15.956 1.00 90.25 166 ASN A CA 1
ATOM 1249 C C . ASN A 1 166 ? 3.645 4.727 -15.893 1.00 90.25 166 ASN A C 1
ATOM 1251 O O . ASN A 1 166 ? 4.261 5.150 -14.911 1.00 90.25 166 ASN A O 1
ATOM 1255 N N . ILE A 1 167 ? 4.229 4.160 -16.946 1.00 90.56 167 ILE A N 1
ATOM 1256 C CA . ILE A 1 167 ? 5.674 4.051 -17.130 1.00 90.56 167 ILE A CA 1
ATOM 1257 C C . ILE A 1 167 ? 6.079 5.084 -18.178 1.00 90.56 167 ILE A C 1
ATOM 1259 O O . ILE A 1 167 ? 5.652 5.006 -19.332 1.00 90.56 167 ILE A O 1
ATOM 1263 N N . ARG A 1 168 ? 6.898 6.057 -17.777 1.00 89.75 168 ARG A N 1
ATOM 1264 C CA . ARG A 1 168 ? 7.408 7.105 -18.666 1.00 89.75 168 ARG A CA 1
ATOM 1265 C C . ARG A 1 168 ? 8.909 6.973 -18.853 1.00 89.75 168 ARG A C 1
ATOM 1267 O O . ARG A 1 168 ? 9.657 6.951 -17.883 1.00 89.75 168 ARG A O 1
ATOM 1274 N N . PHE A 1 169 ? 9.327 6.951 -20.111 1.00 88.81 169 PHE A N 1
ATOM 1275 C CA . PHE A 1 169 ? 10.717 7.161 -20.488 1.00 88.81 169 PHE A CA 1
ATOM 1276 C C . PHE A 1 169 ? 10.965 8.663 -20.565 1.00 88.81 169 PHE A C 1
ATOM 1278 O O . PHE A 1 169 ? 10.215 9.383 -21.230 1.00 88.81 169 PHE A O 1
ATOM 1285 N N . MET A 1 170 ? 11.965 9.124 -19.829 1.00 85.62 170 MET A N 1
ATOM 1286 C CA . MET A 1 170 ? 12.416 10.508 -19.848 1.00 85.62 170 MET A CA 1
ATOM 1287 C C . MET A 1 170 ? 13.311 10.714 -21.070 1.00 85.62 170 MET A C 1
ATOM 1289 O O . MET A 1 170 ? 13.990 9.789 -21.515 1.00 85.62 170 MET A O 1
ATOM 1293 N N . ASP A 1 171 ? 13.259 11.909 -21.650 1.00 73.00 171 ASP A N 1
ATOM 1294 C CA . ASP A 1 171 ? 14.015 12.236 -22.859 1.00 73.00 171 ASP A CA 1
ATOM 1295 C C . ASP A 1 171 ? 15.528 12.157 -22.580 1.00 73.00 171 ASP A C 1
ATOM 1297 O O . ASP A 1 171 ? 15.996 12.640 -21.551 1.00 73.00 171 ASP A O 1
ATOM 1301 N N . VAL A 1 172 ? 16.295 11.584 -23.513 1.00 61.22 172 VAL A N 1
ATOM 1302 C CA . VAL A 1 172 ? 17.765 11.433 -23.445 1.00 61.22 172 VAL A CA 1
ATOM 1303 C C . VAL A 1 172 ? 18.486 12.791 -23.343 1.00 61.22 172 VAL A C 1
ATOM 1305 O O . VAL A 1 172 ? 19.649 12.869 -22.949 1.00 61.22 172 VAL A O 1
ATOM 1308 N N . SER A 1 173 ? 17.810 13.888 -23.700 1.00 59.06 173 SER A N 1
ATOM 1309 C CA . SER A 1 173 ? 18.306 15.256 -23.516 1.00 59.06 173 SER A CA 1
ATOM 1310 C C . SER A 1 173 ? 18.237 15.765 -22.072 1.00 59.06 173 SER A C 1
ATOM 1312 O O . SER A 1 173 ? 18.905 16.754 -21.750 1.00 59.06 173 SER A O 1
ATOM 1314 N N . GLU A 1 174 ? 17.477 15.107 -21.194 1.00 64.50 174 GLU A N 1
ATOM 1315 C CA . GLU A 1 174 ? 17.505 15.381 -19.763 1.00 64.50 174 GLU A CA 1
ATOM 1316 C C . GLU A 1 174 ? 18.687 14.631 -19.131 1.00 64.50 174 GLU A C 1
ATOM 1318 O O . GLU A 1 174 ? 18.770 13.406 -19.235 1.00 64.50 174 GLU A O 1
ATOM 1323 N N . PRO A 1 175 ? 19.637 15.337 -18.487 1.00 65.69 175 PRO A N 1
ATOM 1324 C CA . PRO A 1 175 ? 20.768 14.674 -17.860 1.00 65.69 175 PRO A CA 1
ATOM 1325 C C . PRO A 1 175 ? 20.266 13.725 -16.773 1.00 65.69 175 PRO A C 1
ATOM 1327 O O . PRO A 1 175 ? 19.324 14.057 -16.047 1.00 65.69 175 PRO A O 1
ATOM 1330 N N . PHE A 1 176 ? 20.939 12.580 -16.621 1.00 73.00 176 PHE A N 1
ATOM 1331 C CA . PHE A 1 176 ? 20.711 11.711 -15.472 1.00 73.00 176 PHE A CA 1
ATOM 1332 C C . PHE A 1 176 ? 20.743 12.554 -14.193 1.00 73.00 176 PHE A C 1
ATOM 1334 O O . PHE A 1 176 ? 21.676 13.347 -14.003 1.00 73.00 176 PHE A O 1
ATOM 1341 N N . PRO A 1 177 ? 19.721 12.440 -13.335 1.00 69.56 177 PRO A N 1
ATOM 1342 C CA . PRO A 1 177 ? 19.614 13.320 -12.193 1.00 69.56 177 PRO A CA 1
ATOM 1343 C C . PRO A 1 177 ? 20.813 13.133 -11.262 1.00 69.56 177 PRO A C 1
ATOM 1345 O O . PRO A 1 177 ? 21.143 12.023 -10.856 1.00 69.56 177 PRO A O 1
ATOM 1348 N N . SER A 1 178 ? 21.464 14.243 -10.910 1.00 67.62 178 SER A N 1
ATOM 1349 C CA . SER A 1 178 ? 22.585 14.248 -9.963 1.00 67.62 178 SER A CA 1
ATOM 1350 C C . SER A 1 178 ? 22.141 13.987 -8.522 1.00 67.62 178 SER A C 1
ATOM 1352 O O . SER A 1 178 ? 22.955 13.601 -7.688 1.00 67.62 178 SER A O 1
ATOM 1354 N N . GLU A 1 179 ? 20.862 14.230 -8.231 1.00 71.94 179 GLU A N 1
ATOM 1355 C CA . GLU A 1 179 ? 20.231 13.997 -6.938 1.00 71.94 179 GLU A CA 1
ATOM 1356 C C . GLU A 1 179 ? 18.855 13.375 -7.166 1.00 71.94 179 GLU A C 1
ATOM 1358 O O . GLU A 1 179 ? 17.994 13.934 -7.849 1.00 71.94 179 GLU A O 1
ATOM 1363 N N . TYR A 1 180 ? 18.673 12.178 -6.625 1.00 69.06 180 TYR A N 1
ATOM 1364 C CA . TYR A 1 180 ? 17.522 11.349 -6.934 1.00 69.06 180 TYR A CA 1
ATOM 1365 C C . TYR A 1 1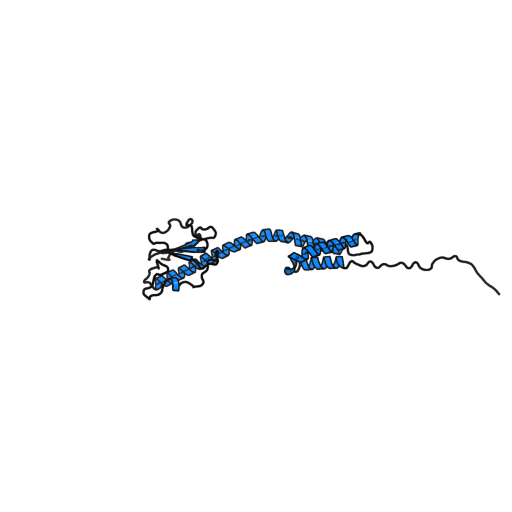80 ? 16.359 11.526 -5.949 1.00 69.06 180 TYR A C 1
ATOM 1367 O O . TYR A 1 180 ? 15.252 11.116 -6.280 1.00 69.06 180 TYR A O 1
ATOM 1375 N N . ASP A 1 181 ? 16.567 12.164 -4.790 1.00 62.69 181 ASP A N 1
ATOM 1376 C CA . ASP A 1 181 ? 15.594 12.279 -3.682 1.00 62.69 181 ASP A CA 1
ATOM 1377 C C . ASP A 1 181 ? 14.594 13.455 -3.810 1.00 62.69 181 ASP A C 1
ATOM 1379 O O . ASP A 1 181 ? 13.674 13.606 -2.997 1.00 62.69 181 ASP A O 1
ATOM 1383 N N . GLU A 1 182 ? 14.725 14.302 -4.838 1.00 67.50 182 GLU A N 1
ATOM 1384 C CA . GLU A 1 182 ? 13.891 15.509 -4.999 1.00 67.50 182 GLU A CA 1
ATOM 1385 C C . GLU A 1 182 ? 13.093 15.581 -6.302 1.00 67.50 182 GLU A C 1
ATOM 1387 O O . GLU A 1 182 ? 12.406 16.573 -6.564 1.00 67.50 182 GLU A O 1
ATOM 1392 N N . ILE A 1 183 ? 13.109 14.521 -7.105 1.00 78.00 183 ILE A N 1
ATOM 1393 C CA . ILE A 1 183 ? 12.385 14.515 -8.374 1.00 78.00 183 ILE A CA 1
ATOM 1394 C C . ILE A 1 183 ? 10.897 14.365 -8.080 1.00 78.00 183 ILE A C 1
ATOM 1396 O O . ILE A 1 183 ? 10.457 13.425 -7.413 1.00 78.00 183 ILE A O 1
ATOM 1400 N N . SER A 1 184 ? 10.100 15.311 -8.576 1.00 82.81 184 SER A N 1
ATOM 1401 C CA . SER A 1 184 ? 8.652 15.238 -8.425 1.00 82.81 184 SER A CA 1
ATOM 1402 C C . SER A 1 184 ? 8.083 14.208 -9.397 1.00 82.81 184 SER A C 1
ATOM 1404 O O . SER A 1 184 ? 8.074 14.406 -10.611 1.00 82.81 184 SER A O 1
ATOM 1406 N N . ILE A 1 185 ? 7.603 13.100 -8.841 1.00 85.94 185 ILE A N 1
ATOM 1407 C CA . ILE A 1 185 ? 6.987 11.993 -9.573 1.00 85.94 185 ILE A CA 1
ATOM 1408 C C . ILE A 1 185 ? 5.626 11.742 -8.937 1.00 85.94 185 ILE A C 1
ATOM 1410 O O . ILE A 1 185 ? 5.505 11.704 -7.710 1.00 85.94 185 ILE A O 1
ATOM 1414 N N . MET A 1 186 ? 4.587 11.584 -9.758 1.00 87.44 186 MET A N 1
ATOM 1415 C CA . MET A 1 186 ? 3.251 11.286 -9.243 1.00 87.44 186 MET A CA 1
ATOM 1416 C C . MET A 1 186 ? 3.268 9.979 -8.429 1.00 87.44 186 MET A C 1
ATOM 1418 O O . MET A 1 186 ? 3.976 9.043 -8.802 1.00 87.44 186 MET A O 1
ATOM 1422 N N . PRO A 1 187 ? 2.505 9.880 -7.324 1.00 89.12 187 PRO A N 1
ATOM 1423 C CA . PRO A 1 187 ? 2.512 8.684 -6.487 1.00 89.12 187 PRO A CA 1
ATOM 1424 C C . PRO A 1 187 ? 2.183 7.421 -7.287 1.00 89.12 187 PRO A C 1
ATOM 1426 O O . PRO A 1 187 ? 1.100 7.316 -7.860 1.00 89.12 187 PRO A O 1
ATOM 1429 N N . GLY A 1 188 ? 3.103 6.459 -7.287 1.00 88.38 188 GLY A N 1
ATOM 1430 C CA . GLY A 1 188 ? 2.990 5.187 -7.995 1.00 88.38 188 GLY A CA 1
ATOM 1431 C C . GLY A 1 188 ? 3.344 5.201 -9.481 1.00 88.38 188 GLY A C 1
ATOM 1432 O O . GLY A 1 188 ? 3.320 4.130 -10.070 1.00 88.38 188 GLY A O 1
ATOM 1433 N N . ASP A 1 189 ? 3.691 6.344 -10.080 1.00 91.06 189 ASP A N 1
ATOM 1434 C CA . ASP A 1 189 ? 4.237 6.383 -11.446 1.00 91.06 189 ASP A CA 1
ATOM 1435 C C . ASP A 1 189 ? 5.714 5.957 -11.443 1.00 91.06 189 ASP A C 1
ATOM 1437 O O . ASP A 1 189 ? 6.424 6.172 -10.455 1.00 91.06 189 ASP A O 1
ATOM 1441 N N . ILE A 1 190 ? 6.182 5.387 -12.557 1.00 91.69 190 ILE A N 1
ATOM 1442 C CA . ILE A 1 190 ? 7.573 4.948 -12.745 1.00 91.69 190 ILE A CA 1
ATOM 1443 C C . ILE A 1 190 ? 8.204 5.739 -13.886 1.00 91.69 190 ILE A C 1
ATOM 1445 O O . ILE A 1 190 ? 7.672 5.764 -14.997 1.00 91.69 190 ILE A O 1
ATOM 1449 N N . TYR A 1 191 ? 9.330 6.392 -13.611 1.00 91.38 191 TYR A N 1
ATOM 1450 C CA . TYR A 1 191 ? 10.121 7.139 -14.587 1.00 91.38 191 TYR A CA 1
ATOM 1451 C C . TYR A 1 191 ? 11.432 6.406 -14.851 1.00 91.38 191 TYR A C 1
ATOM 1453 O O . TYR A 1 191 ? 12.093 5.945 -13.921 1.00 91.38 191 TYR A O 1
ATOM 1461 N N . ILE A 1 192 ? 11.804 6.315 -16.120 1.00 90.81 192 ILE A N 1
ATOM 1462 C CA . ILE A 1 192 ? 13.008 5.630 -16.582 1.00 90.81 192 ILE A CA 1
ATOM 1463 C C . ILE A 1 192 ? 13.871 6.652 -17.314 1.00 90.81 192 ILE A C 1
ATOM 1465 O O . ILE A 1 192 ? 13.418 7.259 -18.282 1.00 90.81 192 ILE A O 1
ATOM 1469 N N . PHE A 1 193 ? 15.102 6.833 -16.854 1.00 88.50 193 PHE A N 1
ATOM 1470 C CA . PHE A 1 193 ? 16.146 7.588 -17.545 1.00 88.50 193 PHE A CA 1
ATOM 1471 C C . PHE A 1 193 ? 17.066 6.569 -18.207 1.00 88.50 193 PHE A C 1
ATOM 1473 O O . PHE A 1 193 ? 17.509 5.649 -17.525 1.00 88.50 193 PHE A O 1
ATOM 1480 N N . CYS A 1 194 ? 17.315 6.674 -19.510 1.00 87.12 194 CYS A N 1
ATOM 1481 C CA . CYS A 1 194 ? 18.126 5.698 -20.236 1.00 87.12 194 CYS A CA 1
ATOM 1482 C C . CYS A 1 194 ? 18.858 6.350 -21.415 1.00 87.12 194 CYS A C 1
ATOM 1484 O O . CYS A 1 194 ? 18.273 7.182 -22.109 1.00 87.12 194 CYS A O 1
ATOM 1486 N N . ASP A 1 195 ? 20.110 5.954 -21.653 1.00 85.44 195 ASP A N 1
ATOM 1487 C CA . ASP A 1 195 ? 20.968 6.445 -22.743 1.00 85.44 195 ASP A CA 1
ATOM 1488 C C . ASP A 1 195 ? 21.455 5.324 -23.687 1.00 85.44 195 ASP A C 1
ATOM 1490 O O . ASP A 1 195 ? 22.534 5.410 -24.271 1.00 85.44 195 ASP A O 1
ATOM 1494 N N . GLU A 1 196 ? 20.648 4.269 -23.842 1.00 85.00 196 GLU A N 1
ATOM 1495 C CA . GLU A 1 196 ? 20.958 2.998 -24.527 1.00 85.00 196 GLU A CA 1
ATOM 1496 C C . GLU A 1 196 ? 22.012 2.119 -23.839 1.00 85.00 196 GLU A C 1
ATOM 1498 O O . GLU A 1 196 ? 22.012 0.913 -24.081 1.00 85.00 196 GLU A O 1
ATOM 1503 N N . ILE A 1 197 ? 22.902 2.669 -23.011 1.00 86.38 197 ILE A N 1
ATOM 1504 C CA . ILE A 1 197 ? 24.009 1.926 -22.386 1.00 86.38 197 ILE A CA 1
ATOM 1505 C C . ILE A 1 197 ? 23.733 1.693 -20.907 1.00 86.38 197 ILE A C 1
ATOM 1507 O O . ILE A 1 197 ? 23.953 0.593 -20.412 1.00 86.38 197 ILE A O 1
ATOM 1511 N N . ASP A 1 198 ? 23.210 2.703 -20.229 1.00 87.50 198 ASP A N 1
ATOM 1512 C CA . ASP A 1 198 ? 22.846 2.678 -18.828 1.00 87.50 198 ASP A CA 1
ATOM 1513 C C . ASP A 1 198 ? 21.395 3.128 -18.645 1.00 87.50 198 ASP A C 1
ATOM 1515 O O . ASP A 1 198 ? 20.777 3.783 -19.496 1.00 87.50 198 ASP A O 1
ATOM 1519 N N . TYR A 1 199 ? 20.820 2.750 -17.506 1.00 89.94 199 TYR A N 1
ATOM 1520 C CA . TYR A 1 199 ? 19.507 3.231 -17.110 1.00 89.94 199 TYR A CA 1
ATOM 1521 C C . TYR A 1 199 ? 19.423 3.491 -15.613 1.00 89.94 199 TYR A C 1
ATOM 1523 O O . TYR A 1 199 ? 20.112 2.860 -14.812 1.00 89.94 199 TYR A O 1
ATOM 1531 N N . THR A 1 200 ? 18.493 4.369 -15.245 1.00 89.81 200 THR A N 1
ATOM 1532 C CA . THR A 1 200 ? 18.048 4.572 -13.871 1.00 89.81 200 THR A CA 1
ATOM 1533 C C . THR A 1 200 ? 16.524 4.579 -13.809 1.00 89.81 200 THR A C 1
ATOM 1535 O O . THR A 1 200 ? 15.867 5.396 -14.456 1.00 89.81 200 THR A O 1
ATOM 1538 N N . ILE A 1 201 ? 15.954 3.691 -12.995 1.00 91.19 201 ILE A N 1
ATOM 1539 C CA . ILE A 1 201 ? 14.516 3.615 -12.720 1.00 91.19 201 ILE A CA 1
ATOM 1540 C C . ILE A 1 201 ? 14.226 4.305 -11.392 1.00 91.19 201 ILE A C 1
ATOM 1542 O O . ILE A 1 201 ? 14.786 3.957 -10.347 1.00 91.19 201 ILE A O 1
ATOM 1546 N N . LEU A 1 202 ? 13.282 5.238 -11.435 1.00 91.06 202 LEU A N 1
ATOM 1547 C CA . LEU A 1 202 ? 12.735 5.957 -10.295 1.00 91.06 202 LEU A CA 1
ATOM 1548 C C . LEU A 1 202 ? 11.231 5.727 -10.219 1.00 91.06 202 LEU A C 1
ATOM 1550 O O . LEU A 1 202 ? 10.568 5.571 -11.240 1.00 91.06 202 LEU A O 1
ATOM 1554 N N . ALA A 1 203 ? 10.661 5.764 -9.020 1.00 91.38 203 ALA A N 1
ATOM 1555 C CA . ALA A 1 203 ? 9.212 5.722 -8.873 1.00 91.38 203 ALA A CA 1
ATOM 1556 C C . ALA A 1 203 ? 8.713 6.684 -7.804 1.00 91.38 203 ALA A C 1
ATOM 1558 O O . ALA A 1 203 ? 9.419 6.971 -6.840 1.00 91.38 203 ALA A O 1
ATOM 1559 N N . GLY A 1 204 ? 7.489 7.181 -7.967 1.00 90.50 204 GLY A N 1
ATOM 1560 C CA . GLY A 1 204 ? 6.882 8.132 -7.043 1.00 90.50 204 GLY A CA 1
ATOM 1561 C C . GLY A 1 204 ? 6.372 7.469 -5.764 1.00 90.50 204 GLY A C 1
ATOM 1562 O O . GLY A 1 204 ? 5.543 6.558 -5.798 1.00 90.50 204 GLY A O 1
ATOM 1563 N N . GLY A 1 205 ? 6.819 7.962 -4.613 1.00 87.31 205 GLY A N 1
ATOM 1564 C CA . GLY A 1 205 ? 6.270 7.625 -3.302 1.00 87.31 205 GLY A CA 1
ATOM 1565 C C . GLY A 1 205 ? 4.979 8.386 -2.991 1.00 87.31 205 GLY A C 1
ATOM 1566 O O . GLY A 1 205 ? 4.527 9.248 -3.751 1.00 87.31 205 GLY A O 1
ATOM 1567 N N . ARG A 1 206 ? 4.386 8.128 -1.815 1.00 84.94 206 ARG A N 1
ATOM 1568 C CA . ARG A 1 206 ? 3.114 8.757 -1.398 1.00 84.94 206 ARG A CA 1
ATOM 1569 C C . ARG A 1 206 ? 3.147 10.291 -1.449 1.00 84.94 206 ARG A C 1
ATOM 1571 O O . ARG A 1 206 ? 2.114 10.923 -1.650 1.00 84.94 206 ARG A O 1
ATOM 1578 N N . ASN A 1 207 ? 4.320 10.878 -1.232 1.00 83.81 207 ASN A N 1
ATOM 1579 C CA . ASN A 1 207 ? 4.503 12.321 -1.090 1.00 83.81 207 ASN A CA 1
ATOM 1580 C C . ASN A 1 207 ? 4.650 13.062 -2.432 1.00 83.81 207 ASN A C 1
ATOM 1582 O O . ASN A 1 207 ? 4.890 14.265 -2.417 1.00 83.81 207 ASN A O 1
ATOM 1586 N N . GLY A 1 208 ? 4.530 12.374 -3.575 1.00 78.44 208 GLY A N 1
ATOM 1587 C CA . GLY A 1 208 ? 4.738 12.992 -4.892 1.00 78.44 208 GLY A CA 1
ATOM 1588 C C . GLY A 1 208 ? 6.207 13.329 -5.187 1.00 78.44 208 GLY A C 1
ATOM 1589 O O . GLY A 1 208 ? 6.501 14.169 -6.039 1.00 78.44 208 GLY A O 1
ATOM 1590 N N . LYS A 1 209 ? 7.115 12.697 -4.438 1.00 83.44 209 LYS A N 1
ATOM 1591 C CA . LYS A 1 209 ? 8.563 12.683 -4.647 1.00 83.44 209 LYS A CA 1
ATOM 1592 C C . LYS A 1 209 ? 8.987 11.266 -5.008 1.00 83.44 209 LYS A C 1
ATOM 1594 O O . LYS A 1 209 ? 8.283 10.317 -4.652 1.00 83.44 209 LYS A O 1
ATOM 1599 N N . SER A 1 210 ? 10.119 11.129 -5.677 1.00 82.38 210 SER A N 1
ATOM 1600 C CA . SER A 1 210 ? 10.802 9.854 -5.867 1.00 82.38 210 SER A CA 1
ATOM 1601 C C . SER A 1 210 ? 10.978 9.095 -4.545 1.00 82.38 210 SER A C 1
ATOM 1603 O O . SER A 1 210 ? 11.144 9.668 -3.467 1.00 82.38 210 SER A O 1
ATOM 1605 N N . LEU A 1 211 ? 10.873 7.772 -4.625 1.00 84.56 211 LEU A N 1
ATOM 1606 C CA . LEU A 1 211 ? 11.303 6.863 -3.574 1.00 84.56 211 LEU A CA 1
ATOM 1607 C C . LEU A 1 211 ? 12.832 6.871 -3.505 1.00 84.56 211 LEU A C 1
ATOM 1609 O O . LEU A 1 211 ? 13.474 6.901 -4.544 1.00 84.56 211 LEU A O 1
ATOM 1613 N N . GLU A 1 212 ? 13.381 6.706 -2.301 1.00 81.50 212 GLU A N 1
ATOM 1614 C CA . GLU A 1 212 ? 14.826 6.517 -2.035 1.00 81.50 212 GLU A CA 1
ATOM 1615 C C . GLU A 1 212 ? 15.434 5.317 -2.794 1.00 81.50 212 GLU A C 1
ATOM 1617 O O . GLU A 1 212 ? 16.644 5.186 -2.947 1.00 81.50 212 GLU A O 1
ATOM 1622 N N . LEU A 1 213 ? 14.594 4.380 -3.249 1.00 82.69 213 LEU A N 1
ATOM 1623 C CA . LEU A 1 213 ? 15.069 3.278 -4.071 1.00 82.69 213 LEU A CA 1
ATOM 1624 C C . LEU A 1 213 ? 15.321 3.788 -5.490 1.00 82.69 213 LEU A C 1
ATOM 1626 O O . LEU A 1 213 ? 14.390 4.220 -6.170 1.00 82.69 213 LEU A O 1
ATOM 1630 N N . HIS A 1 214 ? 16.558 3.642 -5.944 1.00 85.06 214 HIS A N 1
ATOM 1631 C CA . HIS A 1 214 ? 16.970 3.902 -7.317 1.00 85.06 214 HIS A CA 1
ATOM 1632 C C . HIS A 1 214 ? 17.573 2.617 -7.868 1.00 85.06 214 HIS A C 1
ATOM 1634 O O . HIS A 1 214 ? 18.451 2.027 -7.236 1.00 85.06 214 HIS A O 1
ATOM 1640 N N . LEU A 1 215 ? 17.064 2.149 -9.005 1.00 86.00 215 LEU A N 1
ATOM 1641 C CA . LEU A 1 215 ? 17.588 0.953 -9.661 1.00 86.00 215 LEU A CA 1
ATOM 1642 C C . LEU A 1 215 ? 18.401 1.397 -10.859 1.00 86.00 215 LEU A C 1
ATOM 1644 O O . LEU A 1 215 ? 17.858 2.050 -11.746 1.00 86.00 215 LEU A O 1
ATOM 1648 N N . THR A 1 216 ? 19.680 1.057 -10.862 1.00 86.81 216 THR A N 1
ATOM 1649 C CA . THR A 1 216 ? 20.590 1.348 -11.967 1.00 86.81 216 THR A CA 1
ATOM 1650 C C . THR A 1 216 ? 20.948 0.062 -12.700 1.00 86.81 216 THR A C 1
ATOM 1652 O O . THR A 1 216 ? 20.871 -1.022 -12.109 1.00 86.81 216 THR A O 1
ATOM 1655 N N . SER A 1 217 ? 21.373 0.181 -13.958 1.00 83.50 217 SER A N 1
ATOM 1656 C CA . SER A 1 217 ? 22.021 -0.915 -14.686 1.00 83.50 217 SER A CA 1
ATOM 1657 C C . SER A 1 217 ? 23.173 -1.499 -13.861 1.00 83.50 217 SER A C 1
ATOM 1659 O O . SER A 1 217 ? 23.930 -0.782 -13.197 1.00 83.50 217 SER A O 1
ATOM 1661 N N . GLY A 1 218 ? 23.269 -2.829 -13.845 1.00 69.56 218 GLY A N 1
ATOM 1662 C CA . GLY A 1 218 ? 24.399 -3.535 -13.251 1.00 69.56 218 GLY A CA 1
ATOM 1663 C C . GLY A 1 218 ? 25.522 -3.655 -14.274 1.00 69.56 218 GLY A C 1
ATOM 1664 O O . GLY A 1 218 ? 25.318 -4.272 -15.315 1.00 69.56 218 GLY A O 1
ATOM 1665 N N . TYR A 1 219 ? 26.686 -3.084 -13.972 1.00 48.59 219 TYR A N 1
ATOM 1666 C CA . TYR A 1 219 ? 27.931 -3.340 -14.705 1.00 48.59 219 TYR A CA 1
ATOM 1667 C C . TYR A 1 219 ? 28.714 -4.495 -14.072 1.00 48.59 219 TYR A C 1
ATOM 1669 O O . TYR A 1 219 ? 28.724 -4.585 -12.819 1.00 48.59 219 TYR A O 1
#

Foldseek 3Di:
DDDYDDDDDDDDDDPPPPPLVQAADPLLVVLLVLLVCCQPPPPCVPPSLVVSLVSLVVSCVVCVVDVSYDRNVSSVNSNVSSVVSVVVVVVCCVVVVVVVVVVLQVVLVVLLVVLLV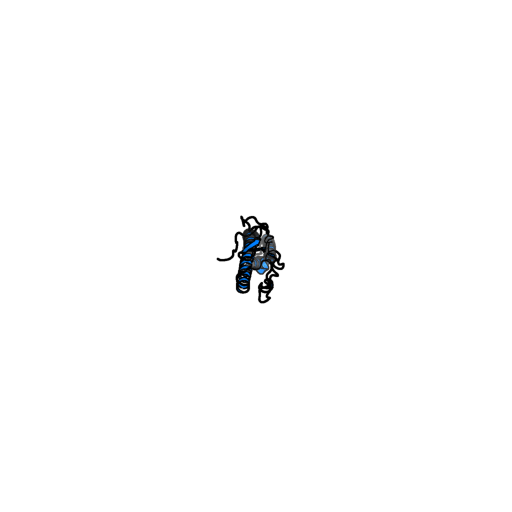LLVVLQVVLCVQAVNWGDQDQQDAGPVGDGSVVSHDPCDARSVPRHHAAEERDDQVDPDDPDQFADQAARRHWYWYGDRNKIKIWHAGPVRGTDPDIDMDDD